Protein AF-A0A4Z2D1X0-F1 (afdb_monomer)

Secondary structure (DSSP, 8-state):
-HHHHHHHHHHHHHHHHHHHHHHHHHS----------SS-HHHHHHHHHHIIIIIHHHHHHHHHH-HHHHHHHHHHHHHHHHHHHHHHHHHHSBPPPHHHHHHHHHHHHHHHHHHHHHHHHTTTSTTHHHHHHHHHHGGGGGGGG--S-HHHHHHHHHHHHHHHHHHHHHHHTTT-THHHHHHHHHHHHHHHHHHHHHHH-TTS----TTSPBP-GGGGGG-------------PPPPPPPPPGGGSGGGSS------HHHHHHHHHTTGGGGGGGSPP--GGGSTTT-GGGS---------------------PPPP-PPP-EEEETTEEEE----SS-----

Sequence (344 aa):
MERLDSLLCRLEKATIILEAAAVNSMYRTSPIKTSSESGNPLSVKEFHDIITGPLSEYVLYSSKIGDVVKTHASVVERCFLMEEEILKLASECSKPSDSELTLIMTLLGKEIEEVVKLKDNNRSNRFFNHLSAVAESVAALGWLSVSPAPAPYIKTMKEAAEFFTNRVIKEYEEKDTVHLAWKKALMSVLTALELYVKKHHTTGLVWNARGKPATASKLSKSSPTREVNSNCSVALPPPPALTPAHLAAISLQGKNQSPQSALFSDINRGEAVTSNLRKVTDDMKTHKNPKLREGPIMHTSRHQVNSSLNNTIIRSPAEKKGCLELKGNKWVVVSYFLNFCVIL

Structure (mmCIF, N/CA/C/O backbone):
data_AF-A0A4Z2D1X0-F1
#
_entry.id   AF-A0A4Z2D1X0-F1
#
loop_
_atom_site.group_PDB
_atom_site.id
_atom_site.type_symbol
_atom_site.label_atom_id
_atom_site.label_alt_id
_atom_site.label_comp_id
_atom_site.label_asym_id
_atom_site.label_entity_id
_atom_site.label_seq_id
_atom_site.pdbx_PDB_ins_code
_atom_site.Cartn_x
_atom_site.Cartn_y
_atom_site.Cartn_z
_atom_site.occupancy
_atom_site.B_iso_or_equiv
_atom_site.auth_seq_id
_atom_site.auth_comp_id
_atom_site.auth_asym_id
_atom_site.auth_atom_id
_atom_site.pdbx_PDB_model_num
ATOM 1 N N . MET A 1 1 ? 24.146 -34.829 37.995 1.00 60.22 1 MET A N 1
ATOM 2 C CA . MET A 1 1 ? 23.402 -33.683 37.430 1.00 60.22 1 MET A CA 1
ATOM 3 C C . MET A 1 1 ? 24.213 -32.982 36.345 1.00 60.22 1 MET A C 1
ATOM 5 O O . MET A 1 1 ? 23.718 -32.906 35.236 1.00 60.22 1 MET A O 1
ATOM 9 N N . GLU A 1 2 ? 25.497 -32.685 36.570 1.00 66.38 2 GLU A N 1
ATOM 10 C CA . GLU A 1 2 ? 26.388 -31.997 35.604 1.00 66.38 2 GLU A CA 1
ATOM 11 C C . GLU A 1 2 ? 26.434 -32.576 34.172 1.00 66.38 2 GLU A C 1
ATOM 13 O O . GLU A 1 2 ? 26.539 -31.841 33.190 1.00 66.38 2 GLU A O 1
ATOM 18 N N . ARG A 1 3 ? 26.326 -33.903 34.016 1.00 71.06 3 ARG A N 1
ATOM 19 C CA . ARG A 1 3 ? 26.324 -34.550 32.692 1.00 71.06 3 ARG A CA 1
ATOM 20 C C . ARG A 1 3 ? 25.047 -34.268 31.890 1.00 71.06 3 ARG A C 1
ATOM 22 O O . ARG A 1 3 ? 25.105 -34.267 30.666 1.00 71.06 3 ARG A O 1
ATOM 29 N N . LEU A 1 4 ? 23.919 -34.037 32.564 1.00 76.19 4 LEU A N 1
ATOM 30 C CA . LEU A 1 4 ? 22.644 -33.714 31.921 1.00 76.19 4 LEU A CA 1
ATOM 31 C C . LEU A 1 4 ? 22.629 -32.247 31.472 1.00 76.19 4 LEU A C 1
ATOM 33 O O . LEU A 1 4 ? 22.267 -31.961 30.335 1.00 76.19 4 LEU A O 1
ATOM 37 N N . ASP A 1 5 ? 23.135 -31.348 32.319 1.00 81.50 5 ASP A N 1
ATOM 38 C CA . ASP A 1 5 ? 23.236 -29.913 32.025 1.00 81.50 5 ASP A CA 1
ATOM 39 C C . ASP A 1 5 ? 24.186 -29.642 30.848 1.00 81.50 5 ASP A C 1
ATOM 41 O O . ASP A 1 5 ? 23.903 -28.832 29.965 1.00 81.50 5 ASP A O 1
ATOM 45 N N . SER A 1 6 ? 25.283 -30.404 30.762 1.00 85.44 6 SER A N 1
ATOM 46 C CA . SER A 1 6 ? 26.200 -30.360 29.618 1.00 85.44 6 SER A CA 1
ATOM 47 C C . SER A 1 6 ? 25.532 -30.794 28.305 1.00 85.44 6 SER A C 1
ATOM 49 O O . SER A 1 6 ? 25.798 -30.215 27.249 1.00 85.44 6 SER A O 1
ATOM 51 N N . LEU A 1 7 ? 24.647 -31.797 28.350 1.00 83.38 7 LEU A N 1
ATOM 52 C CA . LEU A 1 7 ? 23.896 -32.241 27.173 1.00 83.38 7 LEU A CA 1
ATOM 53 C C . LEU A 1 7 ? 22.842 -31.213 26.755 1.00 83.38 7 LEU A C 1
ATOM 55 O O . LEU A 1 7 ? 22.694 -30.958 25.561 1.00 83.38 7 LEU A O 1
ATOM 59 N N . LEU A 1 8 ? 22.168 -30.590 27.720 1.00 85.56 8 LEU A N 1
ATOM 60 C CA . LEU A 1 8 ? 21.142 -29.580 27.475 1.00 85.56 8 LEU A CA 1
ATOM 61 C C . LEU A 1 8 ? 21.748 -28.317 26.843 1.00 85.56 8 LEU A C 1
ATOM 63 O O . LEU A 1 8 ? 21.290 -27.873 25.794 1.00 85.56 8 LEU A O 1
ATOM 67 N N . CYS A 1 9 ? 22.883 -27.845 27.364 1.00 81.69 9 CYS A N 1
ATOM 68 C CA . CYS A 1 9 ? 23.612 -26.711 26.793 1.00 81.69 9 CYS A CA 1
ATOM 69 C C . CYS A 1 9 ? 24.132 -26.997 25.367 1.00 81.69 9 CYS A C 1
ATOM 71 O O . CYS A 1 9 ? 24.135 -26.125 24.494 1.00 81.69 9 CYS A O 1
ATOM 73 N N . ARG A 1 10 ? 24.544 -28.241 25.080 1.00 88.62 10 ARG A N 1
ATOM 74 C CA . ARG A 1 10 ? 24.949 -28.650 23.722 1.00 88.62 10 ARG A CA 1
ATOM 75 C C . ARG A 1 10 ? 23.773 -28.709 22.750 1.00 88.62 10 ARG A C 1
ATOM 77 O O . ARG A 1 10 ? 23.962 -28.365 21.584 1.00 88.62 10 ARG A O 1
ATOM 84 N N . LEU A 1 11 ? 22.599 -29.133 23.212 1.00 87.81 11 LEU A N 1
ATOM 85 C CA . LEU A 1 11 ? 21.378 -29.162 22.407 1.00 87.81 11 LEU A CA 1
ATOM 86 C C . LEU A 1 11 ? 20.899 -27.751 22.077 1.00 87.81 11 LEU A C 1
ATOM 88 O O . LEU A 1 11 ? 20.681 -27.462 20.907 1.00 87.81 11 LEU A O 1
ATOM 92 N N . GLU A 1 12 ? 20.842 -26.848 23.05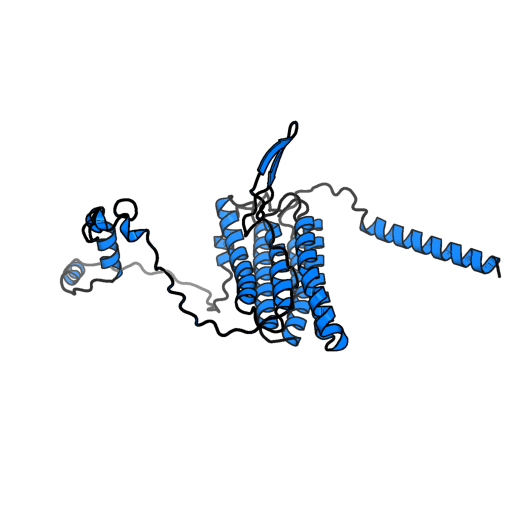6 1.00 88.31 12 GLU A N 1
ATOM 93 C CA . GLU A 1 12 ? 20.485 -25.442 22.819 1.00 88.31 12 GLU A CA 1
ATOM 94 C C . GLU A 1 12 ? 21.429 -24.781 21.810 1.00 88.31 12 GLU A C 1
ATOM 96 O O . GLU A 1 12 ? 20.992 -24.109 20.875 1.00 88.31 12 GLU A O 1
ATOM 101 N N . LYS A 1 13 ? 22.735 -25.047 21.927 1.00 82.44 13 LYS A N 1
ATOM 102 C CA . LYS A 1 13 ? 23.730 -24.531 20.983 1.00 82.44 13 LYS A CA 1
ATOM 103 C C . LYS A 1 13 ? 23.549 -25.103 19.574 1.00 82.44 13 LYS A C 1
ATOM 105 O O . LYS A 1 13 ? 23.731 -24.375 18.601 1.00 82.44 13 LYS A O 1
ATOM 110 N N . ALA A 1 14 ? 23.176 -26.377 19.451 1.00 81.44 14 ALA A N 1
ATOM 111 C CA . ALA A 1 14 ? 22.870 -26.991 18.162 1.00 81.44 14 ALA A CA 1
ATOM 112 C C . ALA A 1 14 ? 21.601 -26.393 17.533 1.00 81.44 14 ALA A C 1
ATOM 114 O O . ALA A 1 14 ? 21.611 -26.107 16.337 1.00 81.44 14 ALA A O 1
ATOM 115 N N . THR A 1 15 ? 20.558 -26.133 18.327 1.00 85.56 15 THR A N 1
ATOM 116 C CA . THR A 1 15 ? 19.317 -25.489 17.872 1.00 85.56 15 THR A CA 1
ATOM 117 C C . THR A 1 15 ? 19.578 -24.074 17.369 1.00 85.56 15 THR A C 1
ATOM 119 O O . THR A 1 15 ? 19.175 -23.751 16.258 1.00 85.56 15 THR A O 1
ATOM 122 N N . ILE A 1 16 ? 20.353 -23.267 18.101 1.00 80.81 16 ILE A N 1
ATOM 123 C CA . ILE A 1 16 ? 20.730 -21.910 17.671 1.00 80.81 16 ILE A CA 1
ATOM 124 C C . ILE A 1 16 ? 21.517 -21.944 16.352 1.00 80.81 16 ILE A C 1
ATOM 126 O O . ILE A 1 16 ? 21.296 -21.114 15.474 1.00 80.81 16 ILE A O 1
ATOM 130 N N . ILE A 1 17 ? 22.427 -22.910 16.179 1.00 79.44 17 ILE A N 1
ATOM 131 C CA . ILE A 1 17 ? 23.200 -23.060 14.936 1.00 79.44 17 ILE A CA 1
ATOM 132 C C . ILE A 1 17 ? 22.299 -23.496 13.773 1.00 79.44 17 ILE A C 1
ATOM 134 O O . ILE A 1 17 ? 22.482 -23.014 12.657 1.00 79.44 17 ILE A O 1
ATOM 138 N N . LEU A 1 18 ? 21.321 -24.371 14.016 1.00 74.19 18 LEU A N 1
ATOM 139 C CA . LEU A 1 18 ? 20.346 -24.811 13.015 1.00 74.19 18 LEU A CA 1
ATOM 140 C C . LEU A 1 18 ? 19.367 -23.702 12.630 1.00 74.19 18 LEU A C 1
ATOM 142 O O . LEU A 1 18 ? 19.102 -23.527 11.445 1.00 74.19 18 LEU A O 1
ATOM 146 N N . GLU A 1 19 ? 18.888 -22.913 13.588 1.00 75.19 19 GLU A N 1
ATOM 147 C CA . GLU A 1 19 ? 18.060 -21.734 13.329 1.00 75.19 19 GLU A CA 1
ATOM 148 C C . GLU A 1 19 ? 18.855 -20.671 12.568 1.00 75.19 19 GLU A C 1
ATOM 150 O O . GLU A 1 19 ? 18.390 -20.167 11.547 1.00 75.19 19 GLU A O 1
ATOM 155 N N . ALA A 1 20 ? 20.103 -20.403 12.966 1.00 67.69 20 ALA A N 1
ATOM 156 C CA . ALA A 1 20 ? 20.993 -19.514 12.228 1.00 67.69 20 ALA A CA 1
ATOM 157 C C . ALA A 1 20 ? 21.276 -20.037 10.810 1.00 67.69 20 ALA A C 1
ATOM 159 O O . ALA A 1 20 ? 21.303 -19.252 9.866 1.00 67.69 20 ALA A O 1
ATOM 160 N N . ALA A 1 21 ? 21.440 -21.350 10.624 1.00 68.62 21 ALA A N 1
ATOM 161 C CA . ALA A 1 21 ? 21.627 -21.964 9.312 1.00 68.62 21 ALA A CA 1
ATOM 162 C C . ALA A 1 21 ? 20.349 -21.937 8.458 1.00 68.62 21 ALA A C 1
ATOM 164 O O . ALA A 1 21 ? 20.449 -21.728 7.252 1.00 68.62 21 ALA A O 1
ATOM 165 N N . ALA A 1 22 ? 19.164 -22.083 9.054 1.00 68.25 22 ALA A N 1
ATOM 166 C CA . ALA A 1 22 ? 17.877 -21.962 8.370 1.00 68.25 22 ALA A CA 1
ATOM 167 C C . ALA A 1 22 ? 17.624 -20.516 7.919 1.00 68.25 22 ALA A C 1
ATOM 169 O O . ALA A 1 22 ? 17.280 -20.283 6.761 1.00 68.25 22 ALA A O 1
ATOM 170 N N . VAL A 1 23 ? 17.907 -19.539 8.785 1.00 63.81 23 VAL A N 1
ATOM 171 C CA . VAL A 1 23 ? 17.863 -18.109 8.449 1.00 63.81 23 VAL A CA 1
ATOM 172 C C . VAL A 1 23 ? 18.880 -17.795 7.348 1.00 63.81 23 VAL A C 1
ATOM 174 O O . VAL A 1 23 ? 18.546 -17.150 6.358 1.00 63.81 23 VAL A O 1
ATOM 177 N N . ASN A 1 24 ? 20.101 -18.323 7.440 1.00 53.41 24 ASN A N 1
ATOM 178 C CA . ASN A 1 24 ? 21.133 -18.111 6.424 1.00 53.41 24 ASN A CA 1
ATOM 179 C C . ASN A 1 24 ? 20.832 -18.856 5.106 1.00 53.41 24 ASN A C 1
ATOM 181 O O . ASN A 1 24 ? 21.215 -18.386 4.041 1.00 53.41 24 ASN A O 1
ATOM 185 N N . SER A 1 25 ? 20.101 -19.975 5.142 1.00 55.09 25 SER A N 1
ATOM 186 C CA . SER A 1 25 ? 19.577 -20.665 3.953 1.00 55.09 25 SER A CA 1
ATOM 187 C C . SER A 1 25 ? 18.436 -19.884 3.296 1.00 55.09 25 SER A C 1
ATOM 189 O O . SER A 1 25 ? 18.305 -19.924 2.077 1.00 55.09 25 SER A O 1
ATOM 191 N N . MET A 1 26 ? 17.651 -19.132 4.075 1.00 51.00 26 MET A N 1
ATOM 192 C CA . MET A 1 26 ? 16.617 -18.220 3.573 1.00 51.00 26 MET A CA 1
ATOM 193 C C . MET A 1 26 ? 17.220 -16.978 2.885 1.00 51.00 26 MET A C 1
ATOM 195 O O . MET A 1 26 ? 16.589 -16.394 2.007 1.00 51.00 26 MET A O 1
ATOM 199 N N . TYR A 1 27 ? 18.462 -16.609 3.233 1.00 41.72 27 TYR A N 1
ATOM 200 C CA . TYR A 1 27 ? 19.221 -15.503 2.627 1.00 41.72 27 TYR A CA 1
ATOM 201 C C . TYR A 1 27 ? 20.322 -15.935 1.650 1.00 41.72 27 TYR A C 1
ATOM 203 O O . TYR A 1 27 ? 20.970 -15.080 1.045 1.00 41.72 27 TYR A O 1
ATOM 211 N N . ARG A 1 28 ? 20.529 -17.240 1.434 1.00 36.75 28 ARG A N 1
ATOM 212 C CA . ARG A 1 28 ? 21.456 -17.744 0.415 1.00 36.75 28 ARG A CA 1
ATOM 213 C C . ARG A 1 28 ? 20.753 -17.776 -0.944 1.00 36.75 28 ARG A C 1
ATOM 215 O O . ARG A 1 28 ? 20.521 -18.834 -1.518 1.00 36.75 28 ARG A O 1
ATOM 222 N N . THR A 1 29 ? 20.441 -16.601 -1.484 1.00 43.94 29 THR A N 1
ATOM 223 C CA . THR A 1 29 ? 20.250 -16.462 -2.925 1.00 43.94 29 THR A CA 1
ATOM 224 C C . THR A 1 29 ? 21.614 -16.643 -3.581 1.00 43.94 29 THR A C 1
ATOM 226 O O . THR A 1 29 ? 22.520 -15.822 -3.443 1.00 43.94 29 THR A O 1
ATOM 229 N N . SER A 1 30 ? 21.791 -17.761 -4.286 1.00 41.78 30 SER A N 1
ATOM 230 C CA . SER A 1 30 ? 22.824 -17.869 -5.316 1.00 41.78 30 SER A CA 1
ATOM 231 C C . SER A 1 30 ? 22.760 -16.633 -6.227 1.00 41.78 30 SER A C 1
ATOM 233 O O . SER A 1 30 ? 21.669 -16.086 -6.408 1.00 41.78 30 SER A O 1
ATOM 235 N N . PRO A 1 31 ? 23.880 -16.182 -6.821 1.00 36.69 31 PRO A N 1
ATOM 236 C CA . PRO A 1 31 ? 23.844 -15.105 -7.798 1.00 36.69 31 PRO A CA 1
ATOM 237 C C . PRO A 1 31 ? 23.025 -15.584 -9.001 1.00 36.69 31 PRO A C 1
ATOM 239 O O . PRO A 1 31 ? 23.514 -16.306 -9.870 1.00 36.69 31 PRO A O 1
ATOM 242 N N . ILE A 1 32 ? 21.740 -15.232 -9.011 1.00 38.84 32 ILE A N 1
ATOM 243 C CA . ILE A 1 32 ? 20.864 -15.419 -10.155 1.00 38.84 32 ILE A CA 1
ATOM 244 C C . ILE A 1 32 ? 21.447 -14.532 -11.245 1.00 38.84 32 ILE A C 1
ATOM 246 O O . ILE A 1 32 ? 21.453 -13.305 -11.140 1.00 38.84 32 ILE A O 1
ATOM 250 N N . LYS A 1 33 ? 21.985 -15.180 -12.281 1.00 30.14 33 LYS A N 1
ATOM 251 C CA . LYS A 1 33 ? 22.222 -14.559 -13.579 1.00 30.14 33 LYS A CA 1
ATOM 252 C C . LYS A 1 33 ? 20.954 -13.798 -13.947 1.00 30.14 33 LYS A C 1
ATOM 254 O O . LYS A 1 33 ? 19.902 -14.413 -14.117 1.00 30.14 33 LYS A O 1
ATOM 259 N N . THR A 1 34 ? 21.083 -12.483 -14.065 1.00 38.66 34 THR A N 1
ATOM 260 C CA . THR A 1 34 ? 20.121 -11.575 -14.682 1.00 38.66 34 THR A CA 1
ATOM 261 C C . THR A 1 34 ? 19.855 -12.044 -16.108 1.00 38.66 34 THR A C 1
ATOM 263 O O . THR A 1 34 ? 20.487 -11.624 -17.072 1.00 38.66 34 THR A O 1
ATOM 266 N N . SER A 1 35 ? 18.929 -12.983 -16.232 1.00 34.00 35 SER A N 1
ATOM 267 C CA . SER A 1 35 ? 18.260 -13.301 -17.476 1.00 34.00 35 SER A CA 1
ATOM 268 C C . SER A 1 35 ? 17.132 -12.290 -17.583 1.00 34.00 35 SER A C 1
ATOM 270 O O . SER A 1 35 ? 16.197 -12.266 -16.789 1.00 34.00 35 SER A O 1
ATOM 272 N N . SER A 1 36 ? 17.278 -11.384 -18.540 1.00 41.59 36 SER A N 1
ATOM 273 C CA . SER A 1 36 ? 16.221 -10.522 -19.048 1.00 41.59 36 SER A CA 1
ATOM 274 C C . SER A 1 36 ? 15.151 -11.387 -19.727 1.00 41.59 36 SER A C 1
ATOM 276 O O . SER A 1 36 ? 15.022 -11.439 -20.955 1.00 41.59 36 SER A O 1
ATOM 278 N N . GLU A 1 37 ? 14.394 -12.122 -18.918 1.00 38.75 37 GLU A N 1
ATOM 279 C CA . GLU A 1 37 ? 13.289 -12.947 -19.378 1.00 38.75 37 GLU A CA 1
ATOM 280 C C . GLU A 1 37 ? 11.975 -12.165 -19.316 1.00 38.75 37 GLU A C 1
ATOM 282 O O . GLU A 1 37 ? 11.597 -11.554 -18.322 1.00 38.75 37 GLU A O 1
ATOM 287 N N . SER A 1 38 ? 11.346 -12.131 -20.485 1.00 41.94 38 SER A N 1
ATOM 288 C CA . SER A 1 38 ? 10.064 -11.541 -20.851 1.00 41.94 38 SER A CA 1
ATOM 289 C C . SER A 1 38 ? 8.993 -11.666 -19.787 1.00 41.94 38 SER A C 1
ATOM 291 O O . SER A 1 38 ? 8.805 -12.755 -19.255 1.00 41.94 38 SER A O 1
ATOM 293 N N . GLY A 1 39 ? 8.234 -10.576 -19.634 1.00 56.34 39 GLY A N 1
ATOM 294 C CA . GLY A 1 39 ? 6.897 -10.517 -19.045 1.00 56.34 39 GLY A CA 1
ATOM 295 C C . GLY A 1 39 ? 6.632 -11.573 -18.001 1.00 56.34 39 GLY A C 1
ATOM 296 O O . GLY A 1 39 ? 5.926 -12.526 -18.289 1.00 56.34 39 GLY A O 1
ATOM 297 N N . ASN A 1 40 ? 7.267 -11.416 -16.841 1.00 67.12 40 ASN A N 1
ATOM 298 C CA . ASN A 1 40 ? 7.375 -12.442 -15.819 1.00 67.12 40 ASN A CA 1
ATOM 299 C C . ASN A 1 40 ? 5.984 -12.709 -15.207 1.00 67.12 40 ASN A C 1
ATOM 301 O O . ASN A 1 40 ? 5.568 -11.978 -14.301 1.00 67.12 40 ASN A O 1
ATOM 305 N N . PRO A 1 41 ? 5.236 -13.728 -15.678 1.00 79.62 41 PRO A N 1
ATOM 306 C CA . PRO A 1 41 ? 3.845 -13.924 -15.264 1.00 79.62 41 PRO A CA 1
ATOM 307 C C . PRO A 1 41 ? 3.771 -14.326 -13.786 1.00 79.62 41 PRO A C 1
ATOM 309 O O . PRO A 1 41 ? 2.765 -14.108 -13.116 1.00 79.62 41 PRO A O 1
ATOM 312 N N . LEU A 1 42 ? 4.880 -14.858 -13.260 1.00 89.75 42 LEU A N 1
ATOM 313 C CA . LEU A 1 42 ? 5.077 -15.155 -11.852 1.00 89.75 42 LEU A CA 1
ATOM 314 C C . LEU A 1 42 ? 5.028 -13.896 -10.977 1.00 89.75 42 LEU A C 1
ATOM 316 O O . LEU A 1 42 ? 4.443 -13.948 -9.904 1.00 89.75 42 LEU A O 1
ATOM 320 N N . SER A 1 43 ? 5.596 -12.773 -11.432 1.00 92.38 43 SER A N 1
ATOM 321 C CA . SER A 1 43 ? 5.578 -11.512 -10.678 1.00 92.38 43 SER A CA 1
ATOM 322 C C . SER A 1 43 ? 4.141 -11.022 -10.499 1.00 92.38 43 SER A C 1
ATOM 324 O O . SER A 1 43 ? 3.699 -10.766 -9.386 1.00 92.38 43 SER A O 1
ATOM 326 N N . VAL A 1 44 ? 3.372 -10.979 -11.590 1.00 93.75 44 VAL A N 1
ATOM 327 C CA . VAL A 1 44 ? 1.960 -10.568 -11.549 1.00 93.75 44 VAL A CA 1
ATOM 328 C C . VAL A 1 44 ? 1.140 -11.506 -10.661 1.00 93.75 44 VAL A C 1
ATOM 330 O O . VAL A 1 44 ? 0.339 -11.039 -9.858 1.00 93.75 44 VAL A O 1
ATOM 333 N N . LYS A 1 45 ? 1.364 -12.822 -10.763 1.00 94.94 45 LYS A N 1
ATOM 334 C CA . LYS A 1 45 ? 0.675 -13.809 -9.925 1.00 94.94 45 LYS A CA 1
ATOM 335 C C . LYS A 1 45 ? 0.991 -13.628 -8.438 1.00 94.94 45 LYS A C 1
ATOM 337 O O . LYS A 1 45 ? 0.074 -13.603 -7.632 1.00 94.94 45 LYS A O 1
ATOM 342 N N . GLU A 1 46 ? 2.262 -13.473 -8.074 1.00 95.56 46 GLU A N 1
ATOM 343 C CA . GLU A 1 46 ? 2.648 -13.285 -6.671 1.00 95.56 46 GLU A CA 1
ATOM 344 C C . GLU A 1 46 ? 2.111 -11.968 -6.097 1.00 95.56 46 GLU A C 1
ATOM 346 O O . GLU A 1 46 ? 1.785 -11.914 -4.915 1.00 95.56 46 GLU A O 1
ATOM 351 N N . PHE A 1 47 ? 1.961 -10.920 -6.914 1.00 97.25 47 PHE A N 1
ATOM 352 C CA . PHE A 1 47 ? 1.266 -9.705 -6.487 1.00 97.25 47 PHE A CA 1
ATOM 353 C C . PHE A 1 47 ? -0.240 -9.937 -6.301 1.00 97.25 47 PHE A C 1
ATOM 355 O O . PHE A 1 47 ? -0.817 -9.485 -5.315 1.00 97.25 47 PHE A O 1
ATOM 362 N N . HIS A 1 48 ? -0.877 -10.690 -7.200 1.00 96.75 48 HIS A N 1
ATOM 363 C CA . HIS A 1 48 ? -2.277 -11.087 -7.045 1.00 96.75 48 HIS A CA 1
ATOM 364 C C . HIS A 1 48 ? -2.508 -11.879 -5.746 1.00 96.75 48 HIS A C 1
ATOM 366 O O . HIS A 1 48 ? -3.486 -11.631 -5.044 1.00 96.75 48 HIS A O 1
ATOM 372 N N . ASP A 1 49 ? -1.566 -12.746 -5.360 1.00 97.12 49 ASP A N 1
ATOM 373 C CA . ASP A 1 49 ? -1.622 -13.481 -4.091 1.00 97.12 49 ASP A CA 1
ATOM 374 C C . ASP A 1 49 ? -1.614 -12.532 -2.868 1.00 97.12 49 ASP A C 1
ATOM 376 O O . ASP A 1 49 ? -2.240 -12.834 -1.848 1.00 97.12 49 ASP A O 1
ATOM 380 N N . ILE A 1 50 ? -0.978 -11.351 -2.961 1.00 97.88 50 ILE A N 1
ATOM 381 C CA . ILE A 1 50 ? -1.043 -10.298 -1.924 1.00 97.88 50 ILE A CA 1
ATOM 382 C C . ILE A 1 50 ? -2.462 -9.721 -1.828 1.00 97.88 50 ILE A C 1
ATOM 384 O O . ILE A 1 50 ? -2.973 -9.513 -0.724 1.00 97.88 50 ILE A O 1
ATOM 388 N N . ILE A 1 51 ? -3.112 -9.490 -2.972 1.00 97.44 51 ILE A N 1
ATOM 389 C CA . ILE A 1 51 ? -4.481 -8.960 -3.047 1.00 97.44 51 ILE A CA 1
ATOM 390 C C . ILE A 1 51 ? -5.473 -9.962 -2.446 1.00 97.44 51 ILE A C 1
ATOM 392 O O . ILE A 1 51 ? -6.262 -9.615 -1.567 1.00 97.44 51 ILE A O 1
ATOM 396 N N . THR A 1 52 ? -5.407 -11.227 -2.865 1.00 96.75 52 THR A N 1
ATOM 397 C CA . THR A 1 52 ? -6.334 -12.268 -2.396 1.00 96.75 52 THR A CA 1
ATOM 398 C C . THR A 1 52 ? -6.014 -12.794 -1.000 1.00 96.75 52 THR A C 1
ATOM 400 O O . THR A 1 52 ? -6.868 -13.414 -0.377 1.00 96.75 52 THR A O 1
ATOM 403 N N . GLY A 1 53 ? -4.792 -12.585 -0.508 1.00 96.88 53 GLY A N 1
ATOM 404 C CA . GLY A 1 53 ? -4.350 -13.010 0.818 1.00 96.88 53 GLY A CA 1
ATOM 405 C C . GLY A 1 53 ? -4.405 -11.860 1.828 1.00 96.88 53 GLY A C 1
ATOM 406 O O . GLY A 1 53 ? -5.494 -11.509 2.288 1.00 96.88 53 GLY A O 1
ATOM 407 N N . PRO A 1 54 ? -3.257 -11.258 2.191 1.00 97.19 54 PRO A N 1
ATOM 408 C CA . PRO A 1 54 ? -3.157 -10.288 3.281 1.00 97.19 54 PRO A CA 1
ATOM 409 C C . PRO A 1 54 ? -4.034 -9.042 3.096 1.00 97.19 54 PRO A C 1
ATOM 411 O O . PRO A 1 54 ? -4.553 -8.517 4.085 1.00 97.19 54 PRO A O 1
ATOM 414 N N . LEU A 1 55 ? -4.238 -8.562 1.862 1.00 97.81 55 LEU A N 1
ATOM 415 C CA . LEU A 1 55 ? -5.101 -7.401 1.625 1.00 97.81 55 LEU A CA 1
ATOM 416 C C . LEU A 1 55 ? -6.569 -7.738 1.902 1.00 97.81 55 LEU A C 1
ATOM 418 O O . LEU A 1 55 ? -7.250 -6.967 2.579 1.00 97.81 55 LEU A O 1
ATOM 422 N N . SER A 1 56 ? -7.038 -8.906 1.457 1.00 97.75 56 SER A N 1
ATOM 423 C CA . SER A 1 56 ? -8.399 -9.371 1.743 1.00 97.75 56 SER A CA 1
ATOM 424 C C . SER A 1 56 ? -8.658 -9.505 3.250 1.00 97.75 56 SER A C 1
ATOM 426 O O . SER A 1 56 ? -9.711 -9.091 3.741 1.00 97.75 56 SER A O 1
ATOM 428 N N . GLU A 1 57 ? -7.673 -9.988 4.019 1.00 97.88 57 GLU A N 1
ATOM 429 C CA . GLU A 1 57 ? -7.764 -10.053 5.480 1.00 97.88 57 GLU A CA 1
ATOM 430 C C . GLU A 1 57 ? -7.852 -8.654 6.101 1.00 97.88 57 GLU A C 1
ATOM 432 O O . GLU A 1 57 ? -8.671 -8.410 6.991 1.00 97.88 57 GLU A O 1
ATOM 437 N N . TYR A 1 58 ? -7.050 -7.703 5.616 1.00 98.31 58 TYR A N 1
ATOM 438 C CA . TYR A 1 58 ? -7.113 -6.312 6.060 1.00 98.31 58 TYR A CA 1
ATOM 439 C C . TYR A 1 58 ? -8.488 -5.683 5.782 1.00 98.31 58 TYR A C 1
ATOM 441 O O . TYR A 1 58 ? -9.062 -5.042 6.673 1.00 98.31 58 TYR A O 1
ATOM 449 N N . VAL A 1 59 ? -9.055 -5.896 4.592 1.00 98.06 59 VAL A N 1
ATOM 450 C CA . VAL A 1 59 ? -10.397 -5.411 4.222 1.00 98.06 59 VAL A CA 1
ATOM 451 C C . VAL A 1 59 ? -11.475 -6.068 5.090 1.00 98.06 59 VAL A C 1
ATOM 453 O O . VAL A 1 59 ? -12.397 -5.387 5.557 1.00 98.06 59 VAL A O 1
ATOM 456 N N . LEU A 1 60 ? -11.336 -7.362 5.393 1.00 98.06 60 LEU A N 1
ATOM 457 C CA . LEU A 1 60 ? -12.230 -8.092 6.291 1.00 98.06 60 LEU A CA 1
ATOM 458 C C . LEU A 1 60 ? -12.241 -7.478 7.697 1.00 98.06 60 LEU A C 1
ATOM 460 O O . LEU A 1 60 ? -13.312 -7.173 8.227 1.00 98.06 60 LEU A O 1
ATOM 464 N N . TYR A 1 61 ? -11.075 -7.267 8.316 1.00 98.12 61 TYR A N 1
ATOM 465 C CA . TYR A 1 61 ? -11.009 -6.673 9.657 1.00 98.12 61 TYR A CA 1
ATOM 466 C C . TYR A 1 61 ? -11.432 -5.202 9.667 1.00 98.12 61 TYR A C 1
ATOM 468 O O . TYR A 1 61 ? -12.094 -4.767 10.606 1.00 98.12 61 TYR A O 1
ATOM 476 N N . SER A 1 62 ? -11.141 -4.452 8.603 1.00 97.94 62 SER A N 1
ATOM 477 C CA . SER A 1 62 ? -11.635 -3.078 8.441 1.00 97.94 62 SER A CA 1
ATOM 478 C C . SER A 1 62 ? -13.162 -3.035 8.351 1.00 97.94 62 SER A C 1
ATOM 480 O O . SER A 1 62 ? -13.798 -2.158 8.932 1.00 97.94 62 SER A O 1
ATOM 482 N N . SER A 1 63 ? -13.768 -4.030 7.699 1.00 97.69 63 SER A N 1
ATOM 483 C CA . SER A 1 63 ? -15.223 -4.192 7.644 1.00 97.69 63 SER A CA 1
ATOM 484 C C . SER A 1 63 ? -15.832 -4.578 8.991 1.00 97.69 63 SER A C 1
ATOM 486 O O . SER A 1 63 ? -16.929 -4.118 9.296 1.00 97.69 63 SER A O 1
ATOM 488 N N . LYS A 1 64 ? -15.130 -5.383 9.804 1.00 97.44 64 LYS A N 1
ATOM 489 C CA . LYS A 1 64 ? -15.552 -5.717 11.176 1.00 97.44 64 LYS A CA 1
ATOM 490 C C . LYS A 1 64 ? -15.526 -4.502 12.105 1.00 97.44 64 LYS A C 1
ATOM 492 O O . LYS A 1 64 ? -16.423 -4.371 12.927 1.00 97.44 64 LYS A O 1
ATOM 497 N N . ILE A 1 65 ? -14.536 -3.616 11.957 1.00 96.81 65 ILE A N 1
ATOM 498 C CA . ILE A 1 65 ? -14.492 -2.333 12.683 1.00 96.81 65 ILE A CA 1
ATOM 499 C C . ILE A 1 65 ? -15.633 -1.416 12.215 1.00 96.81 65 ILE A C 1
ATOM 501 O O . ILE A 1 65 ? -16.315 -0.801 13.035 1.00 96.81 65 ILE A O 1
ATOM 505 N N . GLY A 1 66 ? -15.858 -1.348 10.900 1.00 95.06 66 GLY A N 1
ATOM 506 C CA . GLY A 1 66 ? -16.932 -0.563 10.298 1.00 95.06 66 GLY A CA 1
ATOM 507 C C . GLY A 1 66 ? -16.613 0.931 10.179 1.00 95.06 66 GLY A C 1
ATOM 508 O O . GLY A 1 66 ? -15.449 1.333 10.131 1.00 95.06 66 GLY A O 1
ATOM 509 N N . ASP A 1 67 ? -17.668 1.750 10.099 1.00 94.69 67 ASP A N 1
ATOM 510 C CA . ASP A 1 67 ? -17.586 3.213 9.954 1.00 94.69 67 ASP A CA 1
ATOM 511 C C . ASP A 1 67 ? -16.668 3.628 8.777 1.00 94.69 67 ASP A C 1
ATOM 513 O O . ASP A 1 67 ? -16.546 2.922 7.770 1.00 94.69 67 ASP A O 1
ATOM 517 N N . VAL A 1 68 ? -16.004 4.774 8.896 1.00 95.69 68 VAL A N 1
ATOM 518 C CA . VAL A 1 68 ? -15.092 5.316 7.896 1.00 95.69 68 VAL A CA 1
ATOM 519 C C . VAL A 1 68 ? -13.860 4.431 7.671 1.00 95.69 68 VAL A C 1
ATOM 521 O O . VAL A 1 68 ? -13.268 4.503 6.600 1.00 95.69 68 VAL A O 1
ATOM 524 N N . VAL A 1 69 ? -13.507 3.538 8.610 1.00 97.38 69 VAL A N 1
ATOM 525 C CA . VAL A 1 69 ? -12.396 2.576 8.447 1.00 97.38 69 VAL A CA 1
ATOM 526 C C . VAL A 1 69 ? -12.703 1.574 7.333 1.00 97.38 69 VAL A C 1
ATOM 528 O O . VAL A 1 69 ? -11.831 1.281 6.515 1.00 97.38 69 VAL A O 1
ATOM 531 N N . LYS A 1 70 ? -13.951 1.100 7.237 1.00 97.50 70 LYS A N 1
ATOM 532 C CA . LYS A 1 70 ? -14.392 0.222 6.142 1.00 97.50 70 LYS A CA 1
ATOM 533 C C . LYS A 1 70 ? -14.295 0.920 4.783 1.00 97.50 70 LYS A C 1
ATOM 535 O O . LYS A 1 70 ? -13.766 0.348 3.830 1.00 97.50 70 LYS A O 1
ATOM 540 N N . THR A 1 71 ? -14.791 2.155 4.697 1.00 96.44 71 THR A N 1
ATOM 541 C CA . THR A 1 71 ? -14.725 2.956 3.464 1.00 96.44 71 THR A CA 1
ATOM 542 C C . THR A 1 71 ? -13.275 3.200 3.060 1.00 96.44 71 THR A C 1
ATOM 544 O O . THR A 1 71 ? -12.915 2.997 1.906 1.00 96.44 71 THR A O 1
ATOM 547 N N . HIS A 1 72 ? -12.423 3.548 4.024 1.00 96.56 72 HIS A N 1
ATOM 548 C CA . HIS A 1 72 ? -11.003 3.787 3.798 1.00 96.56 72 HIS A CA 1
ATOM 549 C C . HIS A 1 72 ? -10.286 2.546 3.251 1.00 96.56 72 HIS A C 1
ATOM 551 O O . HIS A 1 72 ? -9.534 2.643 2.286 1.00 96.56 72 HIS A O 1
ATOM 557 N N . ALA A 1 73 ? -10.577 1.362 3.799 1.00 97.56 73 ALA A N 1
ATOM 558 C CA . ALA A 1 73 ? -10.025 0.106 3.299 1.00 97.56 73 ALA A CA 1
ATOM 559 C C . ALA A 1 73 ? -10.485 -0.237 1.874 1.00 97.56 73 ALA A C 1
ATOM 561 O O . ALA A 1 73 ? -9.695 -0.772 1.105 1.00 97.56 73 ALA A O 1
ATOM 562 N N . SER A 1 74 ? -11.719 0.124 1.508 1.00 96.88 74 SER A N 1
ATOM 563 C CA . SER A 1 74 ? -12.236 -0.089 0.147 1.00 96.88 74 SER A CA 1
ATOM 564 C C . SER A 1 74 ? -11.485 0.765 -0.882 1.00 96.88 74 SER A C 1
ATOM 566 O O . SER A 1 74 ? -11.220 0.306 -1.986 1.00 96.88 74 SER A O 1
ATOM 568 N N . VAL A 1 75 ? -11.095 1.997 -0.528 1.00 96.69 75 VAL A N 1
ATOM 569 C CA . VAL A 1 75 ? -10.260 2.840 -1.406 1.00 96.69 75 VAL A CA 1
ATOM 570 C C . VAL A 1 75 ? -8.849 2.261 -1.535 1.00 96.69 75 VAL A C 1
ATOM 572 O O . VAL A 1 75 ? -8.328 2.174 -2.641 1.00 96.69 75 VAL A O 1
ATOM 575 N N . VAL A 1 76 ? -8.252 1.785 -0.437 1.00 97.62 76 VAL A N 1
ATOM 576 C CA . VAL A 1 76 ? -6.941 1.109 -0.483 1.00 97.62 76 VAL A CA 1
ATOM 577 C C . VAL A 1 76 ? -6.978 -0.118 -1.395 1.00 97.62 76 VAL A C 1
ATOM 579 O O . VAL A 1 76 ? -6.057 -0.311 -2.182 1.00 97.62 76 VAL A O 1
ATOM 582 N N . GLU A 1 77 ? -8.041 -0.922 -1.338 1.00 96.81 77 GLU A N 1
ATOM 583 C CA . GLU A 1 77 ? -8.225 -2.064 -2.239 1.00 96.81 77 GLU A CA 1
ATOM 584 C C . GLU A 1 77 ? -8.198 -1.636 -3.715 1.00 96.81 77 GLU A C 1
ATOM 586 O O . GLU A 1 77 ? -7.493 -2.253 -4.515 1.00 96.81 77 GLU A O 1
ATOM 591 N N . ARG A 1 78 ? -8.859 -0.524 -4.073 1.00 96.12 78 ARG A N 1
ATOM 592 C CA . ARG A 1 78 ? -8.779 0.036 -5.435 1.00 96.12 78 ARG A CA 1
ATOM 593 C C . ARG A 1 78 ? -7.360 0.452 -5.819 1.00 96.12 78 ARG A C 1
ATOM 595 O O . ARG A 1 78 ? -6.966 0.209 -6.957 1.00 96.12 78 ARG A O 1
ATOM 602 N N . CYS A 1 79 ? -6.579 1.022 -4.896 1.00 96.25 79 CYS A N 1
ATOM 603 C CA . CYS A 1 79 ? -5.179 1.361 -5.166 1.00 96.25 79 CYS A CA 1
ATOM 604 C C . CYS A 1 79 ? -4.355 0.118 -5.537 1.00 96.25 79 CYS A C 1
ATOM 606 O O . CYS A 1 79 ? -3.603 0.153 -6.507 1.00 96.25 79 CYS A O 1
ATOM 608 N N . PHE A 1 80 ? -4.519 -0.987 -4.801 1.00 97.31 80 PHE A N 1
ATOM 609 C CA . PHE A 1 80 ? -3.816 -2.243 -5.090 1.00 97.31 80 PHE A CA 1
ATOM 610 C C . PHE A 1 80 ? -4.263 -2.872 -6.413 1.00 97.31 80 PHE A C 1
ATOM 612 O O . PHE A 1 80 ? -3.429 -3.383 -7.155 1.00 97.31 80 PHE A O 1
ATOM 619 N N . LEU A 1 81 ? -5.555 -2.808 -6.745 1.00 95.56 81 LEU A N 1
ATOM 620 C CA . LEU A 1 81 ? -6.055 -3.278 -8.041 1.00 95.56 81 LEU A CA 1
ATOM 621 C C . LEU A 1 81 ? -5.471 -2.455 -9.200 1.00 95.56 81 LEU A C 1
ATOM 623 O O . LEU A 1 81 ? -5.003 -3.025 -10.182 1.00 95.56 81 LEU A O 1
ATOM 627 N N . MET A 1 82 ? -5.419 -1.127 -9.064 1.00 94.69 82 MET A N 1
ATOM 628 C CA . MET A 1 82 ? -4.774 -0.245 -10.045 1.00 94.69 82 MET A CA 1
ATOM 629 C C . MET A 1 82 ? -3.276 -0.557 -10.187 1.00 94.69 82 MET A C 1
ATOM 631 O O . MET A 1 82 ? -2.732 -0.587 -11.290 1.00 94.69 82 MET A O 1
ATOM 635 N N . GLU A 1 83 ? -2.590 -0.825 -9.077 1.00 94.94 83 GLU A N 1
ATOM 636 C CA . GLU A 1 83 ? -1.187 -1.234 -9.097 1.00 94.94 83 GLU A CA 1
ATOM 637 C C . GLU A 1 83 ? -0.982 -2.587 -9.803 1.00 94.94 83 GLU A C 1
ATOM 639 O O . GLU A 1 83 ? -0.050 -2.722 -10.599 1.00 94.94 83 GLU A O 1
ATOM 644 N N . GLU A 1 84 ? -1.880 -3.559 -9.611 1.00 95.06 84 GLU A N 1
ATOM 645 C CA . GLU A 1 84 ? -1.865 -4.832 -10.344 1.00 95.06 84 GLU A CA 1
ATOM 646 C C . GLU A 1 84 ? -1.992 -4.612 -11.860 1.00 95.06 84 GLU A C 1
ATOM 648 O O . GLU A 1 84 ? -1.288 -5.250 -12.647 1.00 95.06 84 GLU A O 1
ATOM 653 N N . GLU A 1 85 ? -2.860 -3.694 -12.291 1.00 93.75 85 GLU A N 1
ATOM 654 C CA . GLU A 1 85 ? -3.013 -3.334 -13.704 1.00 93.75 85 GLU A CA 1
ATOM 655 C C . GLU A 1 85 ? -1.741 -2.692 -14.275 1.00 93.75 85 GLU A C 1
ATOM 657 O O . GLU A 1 85 ? -1.330 -3.014 -15.395 1.00 93.75 85 GLU A O 1
ATOM 662 N N . ILE A 1 86 ? -1.066 -1.836 -13.501 1.00 93.25 86 ILE A N 1
ATOM 663 C CA . ILE A 1 86 ? 0.224 -1.249 -13.887 1.00 93.25 86 ILE A CA 1
ATOM 664 C C . ILE A 1 86 ? 1.303 -2.333 -13.994 1.00 93.25 86 ILE A C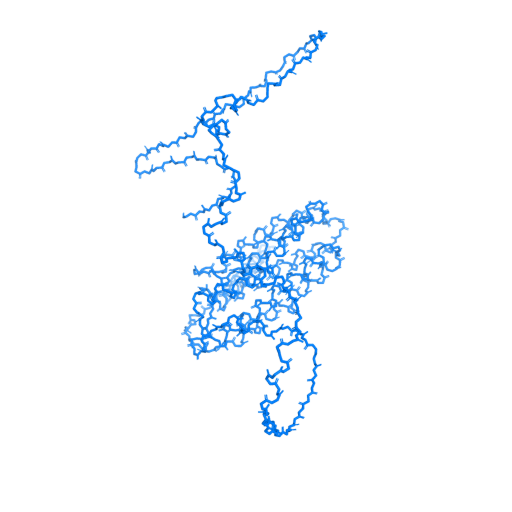 1
ATOM 666 O O . ILE A 1 86 ? 2.081 -2.327 -14.950 1.00 93.25 86 ILE A O 1
ATOM 670 N N . LEU A 1 87 ? 1.342 -3.289 -13.065 1.00 94.12 87 LEU A N 1
ATOM 671 C CA . LEU A 1 87 ? 2.287 -4.408 -13.099 1.00 94.12 87 LEU A CA 1
ATOM 672 C C . LEU A 1 87 ? 2.037 -5.333 -14.299 1.00 94.12 87 LEU A C 1
ATOM 674 O O . LEU A 1 87 ? 2.988 -5.723 -14.981 1.00 94.12 87 LEU A O 1
ATOM 678 N N . LYS A 1 88 ? 0.770 -5.624 -14.621 1.00 92.44 88 LYS A N 1
ATOM 679 C CA . LYS A 1 88 ? 0.381 -6.346 -15.847 1.00 92.44 88 LYS A CA 1
ATOM 680 C C . LYS A 1 88 ? 0.873 -5.604 -17.083 1.00 92.44 88 LYS A C 1
ATOM 682 O O . LYS A 1 88 ? 1.571 -6.187 -17.913 1.00 92.44 88 LYS A O 1
ATOM 687 N N . LEU A 1 89 ? 0.617 -4.298 -17.154 1.00 91.56 89 LEU A N 1
ATOM 688 C CA . LEU A 1 89 ? 1.087 -3.453 -18.245 1.00 91.56 89 LEU A CA 1
ATOM 689 C C . LEU A 1 89 ? 2.617 -3.478 -18.371 1.00 91.56 89 LEU A C 1
ATOM 691 O O . LEU A 1 89 ? 3.128 -3.624 -19.480 1.00 91.56 89 LEU A O 1
ATOM 695 N N . ALA A 1 90 ? 3.350 -3.384 -17.260 1.00 91.62 90 ALA A N 1
ATOM 696 C CA . ALA A 1 90 ? 4.810 -3.443 -17.245 1.00 91.62 90 ALA A CA 1
ATOM 697 C C . ALA A 1 90 ? 5.355 -4.814 -17.680 1.00 91.62 90 ALA A C 1
ATOM 699 O O . ALA A 1 90 ? 6.407 -4.889 -18.319 1.00 91.62 90 ALA A O 1
ATOM 700 N N . SER A 1 91 ? 4.623 -5.895 -17.401 1.00 91.25 91 SER A N 1
ATOM 701 C CA . SER A 1 91 ? 4.970 -7.246 -17.855 1.00 91.25 91 SER A CA 1
ATOM 702 C C . SER A 1 91 ? 4.764 -7.437 -19.368 1.00 91.25 91 SER A C 1
ATOM 704 O O . SER A 1 91 ? 5.495 -8.181 -20.021 1.00 91.25 91 SER A O 1
ATOM 706 N N . GLU A 1 92 ? 3.821 -6.726 -19.978 1.00 88.75 92 GLU A N 1
ATOM 707 C CA . GLU A 1 92 ? 3.509 -6.869 -21.405 1.00 88.75 92 GLU A CA 1
ATOM 708 C C . GLU A 1 92 ? 4.241 -5.849 -22.287 1.00 88.75 92 GLU A C 1
ATOM 710 O O . GLU A 1 92 ? 4.523 -6.109 -23.460 1.00 88.75 92 GLU A O 1
ATOM 715 N N . CYS A 1 93 ? 4.541 -4.674 -21.736 1.00 89.00 93 CYS A N 1
ATOM 716 C CA . CYS A 1 93 ? 5.017 -3.514 -22.478 1.00 89.00 93 CYS A CA 1
ATOM 717 C C . CYS A 1 93 ? 6.442 -3.114 -22.088 1.00 89.00 93 CYS A C 1
ATOM 719 O O . CYS A 1 93 ? 6.897 -3.330 -20.965 1.00 89.00 93 CYS A O 1
ATOM 721 N N . SER A 1 94 ? 7.136 -2.466 -23.022 1.00 90.31 94 SER A N 1
ATOM 722 C CA . SER A 1 94 ? 8.397 -1.795 -22.723 1.00 90.31 94 SER A CA 1
ATOM 723 C C . SER A 1 94 ? 8.143 -0.506 -21.951 1.00 90.31 94 SER A C 1
ATOM 725 O O . SER A 1 94 ? 7.035 0.045 -21.977 1.00 90.31 94 SER A O 1
ATOM 727 N N . LYS A 1 95 ? 9.197 -0.005 -21.294 1.00 89.75 95 LYS A N 1
ATOM 728 C CA . LYS A 1 95 ? 9.139 1.245 -20.536 1.00 89.75 95 LYS A CA 1
ATOM 729 C C . LYS A 1 95 ? 8.538 2.364 -21.413 1.00 89.75 95 LYS A C 1
ATOM 731 O O . LYS A 1 95 ? 9.005 2.543 -22.542 1.00 89.75 95 LYS A O 1
ATOM 736 N N . PRO A 1 96 ? 7.495 3.067 -20.937 1.00 89.56 96 PRO A N 1
ATOM 737 C CA . PRO A 1 96 ? 6.885 4.186 -21.647 1.00 89.56 96 PRO A CA 1
ATOM 738 C C . PRO A 1 96 ? 7.841 5.384 -21.730 1.00 89.56 96 PRO A C 1
ATOM 740 O O . PRO A 1 96 ? 8.877 5.411 -21.062 1.00 89.56 96 PRO A O 1
ATOM 743 N N . SER A 1 97 ? 7.478 6.397 -22.523 1.00 91.69 97 SER A N 1
ATOM 744 C CA . SER A 1 97 ? 8.121 7.712 -22.416 1.00 91.69 97 SER A CA 1
ATOM 745 C C . SER A 1 97 ? 7.882 8.307 -21.027 1.00 91.69 97 SER A C 1
ATOM 747 O O . SER A 1 97 ? 6.902 7.967 -20.363 1.00 91.69 97 SER A O 1
ATOM 749 N N . ASP A 1 98 ? 8.735 9.237 -20.597 1.00 88.88 98 ASP A N 1
ATOM 750 C CA . ASP A 1 98 ? 8.596 9.859 -19.274 1.00 88.88 98 ASP A CA 1
ATOM 751 C C . ASP A 1 98 ? 7.234 10.558 -19.104 1.00 88.88 98 ASP A C 1
ATOM 753 O O . ASP A 1 98 ? 6.616 10.450 -18.050 1.00 88.88 98 ASP A O 1
ATOM 757 N N . SER A 1 99 ? 6.703 11.176 -20.166 1.00 91.06 99 SER A N 1
ATOM 758 C CA . SER A 1 99 ? 5.368 11.793 -20.171 1.00 91.06 99 SER A CA 1
ATOM 759 C C . SER A 1 99 ? 4.238 10.787 -19.920 1.00 91.06 99 SER A C 1
ATOM 761 O O . SER A 1 99 ? 3.336 11.042 -19.122 1.00 91.06 99 SER A O 1
ATOM 763 N N . GLU A 1 100 ? 4.289 9.631 -20.584 1.00 91.56 100 GLU A N 1
ATOM 764 C CA . GLU A 1 100 ? 3.310 8.555 -20.417 1.00 91.56 100 GLU A CA 1
ATOM 765 C C . GLU A 1 100 ? 3.464 7.885 -19.049 1.00 91.56 100 GLU A C 1
ATOM 767 O O . GLU A 1 100 ? 2.466 7.567 -18.405 1.00 91.56 100 GLU A O 1
ATOM 772 N N . LEU A 1 101 ? 4.700 7.733 -18.559 1.00 89.00 101 LEU A N 1
ATOM 773 C CA . LEU A 1 101 ? 4.963 7.228 -17.216 1.00 89.00 101 LEU A CA 1
ATOM 774 C C . LEU A 1 101 ? 4.346 8.143 -16.156 1.00 89.00 101 LEU A C 1
ATOM 776 O O . LEU A 1 101 ? 3.642 7.657 -15.276 1.00 89.00 101 LEU A O 1
ATOM 780 N N . THR A 1 102 ? 4.547 9.460 -16.260 1.00 91.12 102 THR A N 1
ATOM 781 C CA . THR A 1 102 ? 3.923 10.436 -15.356 1.00 91.12 102 THR A CA 1
ATOM 782 C C . THR A 1 102 ? 2.402 10.337 -15.394 1.00 91.12 102 THR A C 1
ATOM 784 O O . THR A 1 102 ? 1.766 10.383 -14.341 1.00 91.12 102 THR A O 1
ATOM 787 N N . LEU A 1 103 ? 1.802 10.156 -16.572 1.00 91.75 103 LEU A N 1
ATOM 788 C CA . LEU A 1 103 ? 0.353 10.012 -16.702 1.00 91.75 103 LEU A CA 1
ATOM 789 C C . LEU A 1 103 ? -0.157 8.732 -16.022 1.00 91.75 103 LEU A C 1
ATOM 791 O O . LEU A 1 103 ? -1.127 8.796 -15.269 1.00 91.75 103 LEU A O 1
ATOM 795 N N . ILE A 1 104 ? 0.530 7.602 -16.218 1.00 89.44 104 ILE A N 1
ATOM 796 C CA . ILE A 1 104 ? 0.233 6.330 -15.542 1.00 89.44 104 ILE A CA 1
ATOM 797 C C . ILE A 1 104 ? 0.341 6.489 -14.016 1.00 89.44 104 ILE A C 1
ATOM 799 O O . ILE A 1 104 ? -0.586 6.132 -13.294 1.00 89.44 104 ILE A O 1
ATOM 803 N N . MET A 1 105 ? 1.429 7.085 -13.519 1.00 90.88 105 MET A N 1
ATOM 804 C CA . MET A 1 105 ? 1.627 7.318 -12.082 1.00 90.88 105 MET A CA 1
ATOM 805 C C . MET A 1 105 ? 0.595 8.294 -11.502 1.00 90.88 105 MET A C 1
ATOM 807 O O . MET A 1 105 ? 0.184 8.141 -10.357 1.00 90.88 105 MET A O 1
ATOM 811 N N . THR A 1 106 ? 0.126 9.270 -12.286 1.00 91.38 106 THR A N 1
ATOM 812 C CA . THR A 1 106 ? -0.916 10.218 -11.857 1.00 91.38 106 THR A CA 1
ATOM 813 C C . THR A 1 106 ? -2.261 9.523 -11.632 1.00 91.38 106 THR A C 1
ATOM 815 O O . THR A 1 106 ? -3.011 9.940 -10.752 1.00 91.38 106 THR A O 1
ATOM 818 N N . LEU A 1 107 ? -2.582 8.467 -12.391 1.00 90.81 107 LEU A N 1
ATOM 819 C CA . LEU A 1 107 ? -3.807 7.687 -12.170 1.00 90.81 107 LEU A CA 1
ATOM 820 C C . LEU A 1 107 ? -3.789 7.016 -10.793 1.00 90.81 107 LEU A C 1
ATOM 822 O O . LEU A 1 107 ? -4.731 7.193 -10.026 1.00 90.81 107 LEU A O 1
ATOM 826 N N . LEU A 1 108 ? -2.687 6.347 -10.447 1.00 91.88 108 LEU A N 1
ATOM 827 C CA . LEU A 1 108 ? -2.508 5.769 -9.113 1.00 91.88 108 LEU A CA 1
ATOM 828 C C . LEU A 1 108 ? -2.451 6.857 -8.028 1.00 91.88 108 LEU A C 1
ATOM 830 O O . LEU A 1 108 ? -3.081 6.730 -6.982 1.00 91.88 108 LEU A O 1
ATOM 834 N N . GLY A 1 109 ? -1.743 7.958 -8.295 1.00 93.56 109 GLY A N 1
ATOM 835 C CA . GLY A 1 109 ? -1.605 9.080 -7.368 1.00 93.56 109 GLY A CA 1
ATOM 836 C C . GLY A 1 109 ? -2.942 9.697 -6.949 1.00 93.56 109 GLY A C 1
ATOM 837 O O . GLY A 1 109 ? -3.079 10.098 -5.798 1.00 93.56 109 GLY A O 1
ATOM 838 N N . LYS A 1 110 ? -3.946 9.724 -7.837 1.00 94.19 110 LYS A N 1
ATOM 839 C CA . LYS A 1 110 ? -5.301 10.199 -7.506 1.00 94.19 110 LYS A CA 1
ATOM 840 C C . LYS A 1 110 ? -6.012 9.303 -6.493 1.00 94.19 110 LYS A C 1
ATOM 842 O O . LYS A 1 110 ? -6.619 9.830 -5.567 1.00 94.19 110 LYS A O 1
ATOM 847 N N . GLU A 1 111 ? -5.916 7.982 -6.641 1.00 93.25 111 GLU A N 1
ATOM 848 C CA . GLU A 1 111 ? -6.496 7.043 -5.667 1.00 93.25 111 GLU A CA 1
ATOM 849 C C . GLU A 1 111 ? -5.773 7.154 -4.314 1.00 93.25 111 GLU A C 1
ATOM 851 O O . GLU A 1 111 ? -6.417 7.234 -3.269 1.00 93.25 111 GLU A O 1
ATOM 856 N N . ILE A 1 112 ? -4.438 7.273 -4.320 1.00 94.75 112 ILE A N 1
ATOM 857 C CA . ILE A 1 112 ? -3.648 7.522 -3.101 1.00 94.75 112 ILE A CA 1
ATOM 858 C C . ILE A 1 112 ? -4.088 8.832 -2.423 1.00 94.75 112 ILE A C 1
ATOM 860 O O . ILE A 1 112 ? -4.270 8.879 -1.206 1.00 94.75 112 ILE A O 1
ATOM 864 N N . GLU A 1 113 ? -4.293 9.902 -3.194 1.00 96.19 113 GLU A N 1
ATOM 865 C CA . GLU A 1 113 ? -4.758 11.188 -2.671 1.00 96.19 113 GLU A CA 1
ATOM 866 C C . GLU A 1 113 ? -6.167 11.083 -2.062 1.00 96.19 113 GLU A C 1
ATOM 868 O O . GLU A 1 113 ? -6.453 11.740 -1.061 1.00 96.19 113 GLU A O 1
ATOM 873 N N . GLU A 1 114 ? -7.048 10.247 -2.616 1.00 96.06 114 GLU A N 1
ATOM 874 C CA . GLU A 1 114 ? -8.379 9.993 -2.054 1.00 96.06 114 GLU A CA 1
ATOM 875 C C . GLU A 1 114 ? -8.306 9.333 -0.669 1.00 96.06 114 GLU A C 1
ATOM 877 O O . GLU A 1 114 ? -9.016 9.761 0.245 1.00 96.06 114 GLU A O 1
ATOM 882 N N . VAL A 1 115 ? -7.400 8.366 -0.477 1.00 96.44 115 VAL A N 1
ATOM 883 C CA . VAL A 1 115 ? -7.119 7.767 0.843 1.00 96.44 115 VAL A CA 1
ATOM 884 C C . VAL A 1 115 ? -6.721 8.863 1.840 1.00 96.44 115 VAL A C 1
ATOM 886 O O . VAL A 1 115 ? -7.325 9.011 2.904 1.00 96.44 115 VAL A O 1
ATOM 889 N N . VAL A 1 116 ? -5.769 9.723 1.472 1.00 96.50 116 VAL A N 1
ATOM 890 C CA . VAL A 1 116 ? -5.321 10.821 2.346 1.00 96.50 116 VAL A CA 1
ATOM 891 C C . VAL A 1 116 ? -6.454 11.816 2.641 1.00 96.50 116 VAL A C 1
ATOM 893 O O . VAL A 1 116 ? -6.631 12.225 3.792 1.00 96.50 116 VAL A O 1
ATOM 896 N N . LYS A 1 117 ? -7.275 12.159 1.640 1.00 96.62 117 LYS A N 1
ATOM 897 C CA . LYS A 1 117 ? -8.441 13.044 1.799 1.00 96.62 117 LYS A CA 1
ATOM 898 C C . LYS A 1 117 ? -9.481 12.473 2.757 1.00 96.62 117 LYS A C 1
ATOM 900 O O . LYS A 1 117 ? -10.038 13.231 3.548 1.00 96.62 117 LYS A O 1
ATOM 905 N N . LEU A 1 118 ? -9.733 11.162 2.729 1.00 95.44 118 LEU A N 1
ATOM 906 C CA . LEU A 1 118 ? -10.643 10.519 3.683 1.00 95.44 118 LEU A CA 1
ATOM 907 C C . LEU A 1 118 ? -10.153 10.681 5.125 1.00 95.44 118 LEU A C 1
ATOM 909 O O . LEU A 1 118 ? -10.946 11.021 6.000 1.00 95.44 118 LEU A O 1
ATOM 913 N N . LYS A 1 119 ? -8.848 10.538 5.386 1.00 96.56 119 LYS A N 1
ATOM 914 C CA . LYS A 1 119 ? -8.284 10.875 6.704 1.00 96.56 119 LYS A CA 1
ATOM 915 C C . LYS A 1 119 ? -8.514 12.351 7.048 1.00 96.56 119 LYS A C 1
ATOM 917 O O . LYS A 1 119 ? -8.985 12.664 8.143 1.00 96.56 119 LYS A O 1
ATOM 922 N N . ASP A 1 120 ? -8.161 13.264 6.144 1.00 96.12 120 ASP A N 1
ATOM 923 C CA . ASP A 1 120 ? -8.189 14.705 6.418 1.00 96.12 120 ASP A CA 1
ATOM 924 C C . ASP A 1 120 ? -9.599 15.265 6.642 1.00 96.12 120 ASP A C 1
ATOM 926 O O . ASP A 1 120 ? -9.779 16.160 7.472 1.00 96.12 120 ASP A O 1
ATOM 930 N N . ASN A 1 121 ? -10.606 14.695 5.983 1.00 96.94 121 ASN A N 1
ATOM 931 C CA . ASN A 1 121 ? -12.010 15.058 6.171 1.00 96.94 121 ASN A CA 1
ATOM 932 C C . ASN A 1 121 ? -12.613 14.489 7.467 1.00 96.94 121 ASN A C 1
ATOM 934 O O . ASN A 1 121 ? -13.666 14.944 7.910 1.00 96.94 121 ASN A O 1
ATOM 938 N N . ASN A 1 122 ? -11.944 13.529 8.112 1.00 96.56 122 ASN A N 1
ATOM 939 C CA . ASN A 1 122 ? -12.435 12.825 9.296 1.00 96.56 122 ASN A CA 1
ATOM 940 C C . ASN A 1 122 ? -11.528 13.011 10.525 1.00 96.56 122 ASN A C 1
ATOM 942 O O . ASN A 1 122 ? -11.436 12.129 11.378 1.00 96.56 122 ASN A O 1
ATOM 946 N N . ARG A 1 123 ? -10.901 14.188 10.667 1.00 94.94 123 ARG A N 1
ATOM 947 C CA . ARG A 1 123 ? -9.979 14.521 11.776 1.00 94.94 123 ARG A CA 1
ATOM 948 C C . ARG A 1 123 ? -10.559 14.380 13.185 1.00 94.94 123 ARG A C 1
ATOM 950 O O . ARG A 1 123 ? -9.808 14.146 14.123 1.00 94.94 123 ARG A O 1
ATOM 957 N N . SER A 1 124 ? -11.872 14.528 13.342 1.00 94.88 124 SER A N 1
ATOM 958 C CA . SER A 1 124 ? -12.574 14.367 14.622 1.00 94.88 124 SER A CA 1
ATOM 959 C C . SER A 1 124 ? -13.107 12.949 14.864 1.00 94.88 124 SER A C 1
ATOM 961 O O . SER A 1 124 ? -13.696 12.697 15.914 1.00 94.88 124 SER A O 1
ATOM 963 N N . ASN A 1 125 ? -12.943 12.018 13.915 1.00 95.38 125 ASN A N 1
ATOM 964 C CA . ASN A 1 125 ? -13.430 10.649 14.070 1.00 95.38 125 ASN A CA 1
ATOM 965 C C . ASN A 1 125 ? -12.592 9.895 15.120 1.00 95.38 125 ASN A C 1
ATOM 967 O O . ASN A 1 125 ? -11.370 10.026 15.175 1.00 95.38 125 ASN A O 1
ATOM 971 N N . ARG A 1 126 ? -13.243 9.054 15.932 1.00 95.56 126 ARG A N 1
ATOM 972 C CA . ARG A 1 126 ? -12.581 8.249 16.975 1.00 95.56 126 ARG A CA 1
ATOM 973 C C . ARG A 1 126 ? -11.494 7.310 16.431 1.00 95.56 126 ARG A C 1
ATOM 975 O O . ARG A 1 126 ? -10.550 6.983 17.136 1.00 95.56 126 ARG A O 1
ATOM 982 N N . PHE A 1 127 ? -11.609 6.900 15.171 1.00 96.69 127 PHE A N 1
ATOM 983 C CA . PHE A 1 127 ? -10.666 6.030 14.473 1.00 96.69 127 PHE A CA 1
ATOM 984 C C . PHE A 1 127 ? -9.578 6.804 13.718 1.00 96.69 127 PHE A C 1
ATOM 986 O O . PHE A 1 127 ? -8.941 6.264 12.815 1.00 96.69 127 PHE A O 1
ATOM 993 N N . PHE A 1 128 ? -9.325 8.068 14.068 1.00 97.50 128 PHE A N 1
ATOM 994 C CA . PHE A 1 128 ? -8.325 8.892 13.386 1.00 97.50 128 PHE A CA 1
ATOM 995 C C . PHE A 1 128 ? -6.922 8.261 13.365 1.00 97.50 128 PHE A C 1
ATOM 997 O O . PHE A 1 128 ? -6.201 8.409 12.380 1.00 97.50 128 PHE A O 1
ATOM 1004 N N . ASN A 1 129 ? -6.538 7.508 14.404 1.00 97.75 129 ASN A N 1
ATOM 1005 C CA . ASN A 1 129 ? -5.268 6.773 14.416 1.00 97.75 129 ASN A CA 1
ATOM 1006 C C . ASN A 1 129 ? -5.236 5.643 13.366 1.00 97.75 129 ASN A C 1
ATOM 1008 O O . ASN A 1 129 ? -4.198 5.441 12.739 1.00 97.75 129 ASN A O 1
ATOM 1012 N N . HIS A 1 130 ? -6.354 4.950 13.112 1.00 98.06 130 HIS A N 1
ATOM 1013 C CA . HIS A 1 130 ? -6.462 3.963 12.027 1.00 98.06 130 HIS A CA 1
ATOM 1014 C C . HIS A 1 130 ? -6.320 4.631 10.663 1.00 98.06 130 HIS A C 1
ATOM 1016 O O . HIS A 1 130 ? -5.558 4.162 9.822 1.00 98.06 130 HIS A O 1
ATOM 1022 N N . LEU A 1 131 ? -7.015 5.754 10.460 1.00 98.06 131 LEU A N 1
ATOM 1023 C CA . LEU A 1 131 ? -6.934 6.512 9.209 1.00 98.06 131 LEU A CA 1
ATOM 1024 C C . LEU A 1 131 ? -5.531 7.073 8.982 1.00 98.06 131 LEU A C 1
ATOM 1026 O O . LEU A 1 131 ? -5.026 7.016 7.869 1.00 98.06 131 LEU A O 1
ATOM 1030 N N . SER A 1 132 ? -4.878 7.561 10.037 1.00 97.94 132 SER A N 1
ATOM 1031 C CA . SER A 1 132 ? -3.503 8.058 9.962 1.00 97.94 132 SER A CA 1
ATOM 1032 C C . SER A 1 132 ? -2.530 6.943 9.598 1.00 97.94 132 SER A C 1
ATOM 1034 O O . SER A 1 132 ? -1.744 7.113 8.677 1.00 97.94 132 SER A O 1
ATOM 1036 N N . ALA A 1 133 ? -2.634 5.773 10.237 1.00 97.94 133 ALA A N 1
ATOM 1037 C CA . ALA A 1 133 ? -1.789 4.627 9.904 1.00 97.94 133 ALA A CA 1
ATOM 1038 C C . ALA A 1 133 ? -1.878 4.247 8.419 1.00 97.94 133 ALA A C 1
ATOM 1040 O O . ALA A 1 133 ? -0.857 3.990 7.790 1.00 97.94 133 ALA A O 1
ATOM 1041 N N . VAL A 1 134 ? -3.093 4.238 7.867 1.00 97.88 134 VAL A N 1
ATOM 1042 C CA . VAL A 1 134 ? -3.340 3.870 6.468 1.00 97.88 134 VAL A CA 1
ATOM 1043 C C . VAL A 1 134 ? -2.919 4.979 5.499 1.00 97.88 134 VAL A C 1
ATOM 1045 O O . VAL A 1 134 ? -2.360 4.690 4.448 1.00 97.88 134 VAL A O 1
ATOM 1048 N N . ALA A 1 135 ? -3.142 6.247 5.842 1.00 96.69 135 ALA A N 1
ATOM 1049 C CA . ALA A 1 135 ? -2.742 7.371 4.997 1.00 96.69 135 ALA A CA 1
ATOM 1050 C C . ALA A 1 135 ? -1.216 7.532 4.904 1.00 96.69 135 ALA A C 1
ATOM 1052 O O . ALA A 1 135 ? -0.714 7.939 3.861 1.00 96.69 135 ALA A O 1
ATOM 1053 N N . GLU A 1 136 ? -0.473 7.205 5.965 1.00 95.06 136 GLU A N 1
ATOM 1054 C CA . GLU A 1 136 ? 0.991 7.162 5.886 1.00 95.06 136 GLU A CA 1
ATOM 1055 C C . GLU A 1 136 ? 1.478 5.899 5.159 1.00 95.06 136 GLU A C 1
ATOM 1057 O O . GLU A 1 136 ? 2.454 5.950 4.412 1.00 95.06 136 GLU A O 1
ATOM 1062 N N . SER A 1 137 ? 0.795 4.758 5.327 1.00 95.25 137 SER A N 1
ATOM 1063 C CA . SER A 1 137 ? 1.214 3.505 4.690 1.00 95.25 137 SER A CA 1
ATOM 1064 C C . SER A 1 137 ? 0.929 3.447 3.193 1.00 95.25 137 SER A C 1
ATOM 1066 O O . SER A 1 137 ? 1.710 2.845 2.459 1.00 95.25 137 SER A O 1
ATOM 1068 N N . VAL A 1 138 ? -0.159 4.063 2.716 1.00 95.88 138 VAL A N 1
ATOM 1069 C CA . VAL A 1 138 ? -0.563 4.024 1.299 1.00 95.88 138 VAL A CA 1
ATOM 1070 C C . VAL A 1 138 ? 0.476 4.676 0.382 1.00 95.88 138 VAL A C 1
ATOM 1072 O O . VAL A 1 138 ? 0.590 4.304 -0.784 1.00 95.88 138 VAL A O 1
ATOM 1075 N N . ALA A 1 139 ? 1.304 5.582 0.913 1.00 93.50 139 ALA A N 1
ATOM 1076 C CA . ALA A 1 139 ? 2.437 6.141 0.186 1.00 93.50 139 ALA A CA 1
ATOM 1077 C C . ALA A 1 139 ? 3.423 5.055 -0.287 1.00 93.50 139 ALA A C 1
ATOM 1079 O O . ALA A 1 139 ? 4.082 5.241 -1.306 1.00 93.50 139 ALA A O 1
ATOM 1080 N N . ALA A 1 140 ? 3.466 3.884 0.367 1.00 96.75 140 ALA A N 1
ATOM 1081 C CA . ALA A 1 140 ? 4.276 2.746 -0.062 1.00 96.75 140 ALA A CA 1
ATOM 1082 C C . ALA A 1 140 ? 4.019 2.342 -1.519 1.00 96.75 140 ALA A C 1
ATOM 1084 O O . ALA A 1 140 ? 4.973 1.981 -2.200 1.00 96.75 140 ALA A O 1
ATOM 1085 N N . LEU A 1 141 ? 2.782 2.468 -2.020 1.00 96.19 141 LEU A N 1
ATOM 1086 C CA . LEU A 1 141 ? 2.411 2.148 -3.409 1.00 96.19 141 LEU A CA 1
ATOM 1087 C C . LEU A 1 141 ? 3.108 3.071 -4.431 1.00 96.19 141 LEU A C 1
ATOM 1089 O O . LEU A 1 141 ? 3.233 2.748 -5.609 1.00 96.19 141 LEU A O 1
ATOM 1093 N N . GLY A 1 142 ? 3.653 4.203 -3.975 1.00 94.44 142 GLY A N 1
ATOM 1094 C CA . GLY A 1 142 ? 4.504 5.091 -4.766 1.00 94.44 142 GLY A CA 1
ATOM 1095 C C . GLY A 1 142 ? 5.876 4.508 -5.133 1.00 94.44 142 GLY A C 1
ATOM 1096 O O . GLY A 1 142 ? 6.605 5.127 -5.912 1.00 94.44 142 GLY A O 1
ATOM 1097 N N . TRP A 1 143 ? 6.242 3.319 -4.631 1.00 96.62 143 TRP A N 1
ATOM 1098 C CA . TRP A 1 143 ? 7.531 2.673 -4.918 1.00 96.62 143 TRP A CA 1
ATOM 1099 C C . TRP A 1 143 ? 7.795 2.470 -6.418 1.00 96.62 143 TRP A C 1
ATOM 1101 O O . TRP A 1 143 ? 8.954 2.412 -6.825 1.00 96.62 143 TRP A O 1
ATOM 1111 N N . LEU A 1 144 ? 6.747 2.415 -7.248 1.00 94.00 144 LEU A N 1
ATOM 1112 C CA . LEU A 1 144 ? 6.833 2.295 -8.710 1.00 94.00 144 LEU A CA 1
ATOM 1113 C C . LEU A 1 144 ? 7.696 3.394 -9.355 1.00 94.00 144 LEU A C 1
ATOM 1115 O O . LEU A 1 144 ? 8.288 3.176 -10.412 1.00 94.00 144 LEU A O 1
ATOM 1119 N N . SER A 1 145 ? 7.779 4.565 -8.714 1.00 92.19 145 SER A N 1
ATOM 1120 C CA . SER A 1 145 ? 8.604 5.705 -9.143 1.00 92.19 145 SER A CA 1
ATOM 1121 C C . SER A 1 145 ? 9.942 5.813 -8.397 1.00 92.19 145 SER A C 1
ATOM 1123 O O . SER A 1 145 ? 10.689 6.766 -8.608 1.00 92.19 145 SER A O 1
ATOM 1125 N N . VAL A 1 146 ? 10.267 4.856 -7.523 1.00 94.19 146 VAL A N 1
ATOM 1126 C CA . VAL A 1 146 ? 11.468 4.879 -6.680 1.00 94.19 146 VAL A CA 1
ATOM 1127 C C . VAL A 1 146 ? 12.549 3.974 -7.267 1.00 94.19 146 VAL A C 1
ATOM 1129 O O . VAL A 1 146 ? 12.367 2.775 -7.462 1.00 94.19 146 VAL A O 1
ATOM 1132 N N . SER A 1 147 ? 13.722 4.553 -7.502 1.00 91.56 147 SER A N 1
ATOM 1133 C CA . SER A 1 147 ? 14.924 3.857 -7.960 1.00 91.56 147 SER A CA 1
ATOM 1134 C C . SER A 1 147 ? 16.153 4.512 -7.323 1.00 91.56 147 SER A C 1
ATOM 1136 O O . SER A 1 147 ? 16.165 5.735 -7.179 1.00 91.56 147 SER A O 1
ATOM 1138 N N . PRO A 1 148 ? 17.194 3.750 -6.938 1.00 94.38 148 PRO A N 1
ATOM 1139 C CA . PRO A 1 148 ? 17.368 2.302 -7.110 1.00 94.38 148 PRO A CA 1
ATOM 1140 C C . PRO A 1 148 ? 16.891 1.466 -5.908 1.00 94.38 148 PRO A C 1
ATOM 1142 O O . PRO A 1 148 ? 17.188 0.280 -5.844 1.00 94.38 148 PRO A O 1
ATOM 1145 N N . ALA A 1 149 ? 16.218 2.061 -4.919 1.00 94.94 149 ALA A N 1
ATOM 1146 C CA . ALA A 1 149 ? 15.945 1.412 -3.632 1.00 94.94 149 ALA A CA 1
ATOM 1147 C C . ALA A 1 149 ? 14.451 1.434 -3.231 1.00 94.94 149 ALA A C 1
ATOM 1149 O O . ALA A 1 149 ? 14.101 2.030 -2.210 1.00 94.94 149 ALA A O 1
ATOM 1150 N N . PRO A 1 150 ? 13.552 0.773 -3.987 1.00 96.88 150 PRO A N 1
ATOM 1151 C CA . PRO A 1 150 ? 12.118 0.773 -3.684 1.00 96.88 150 PRO A CA 1
ATOM 1152 C C . PRO A 1 150 ? 11.742 -0.028 -2.423 1.00 96.88 150 PRO A C 1
ATOM 1154 O O . PRO A 1 150 ? 10.882 0.403 -1.661 1.00 96.88 150 PRO A O 1
ATOM 1157 N N . ALA A 1 151 ? 12.400 -1.158 -2.135 1.00 96.75 151 ALA A N 1
ATOM 1158 C CA . ALA A 1 151 ? 12.099 -1.940 -0.928 1.00 96.75 151 ALA A CA 1
ATOM 1159 C C . ALA A 1 151 ? 12.442 -1.187 0.382 1.00 96.75 151 ALA A C 1
ATOM 1161 O O . ALA A 1 151 ? 11.590 -1.138 1.272 1.00 96.75 151 ALA A O 1
ATOM 1162 N N . PRO A 1 152 ? 13.615 -0.525 0.515 1.00 97.50 152 PRO A N 1
ATOM 1163 C CA . PRO A 1 152 ? 13.877 0.368 1.646 1.00 97.50 152 PRO A CA 1
ATOM 1164 C C . PRO A 1 152 ? 12.854 1.501 1.798 1.00 97.50 152 PRO A C 1
ATOM 1166 O O . PRO A 1 152 ? 12.488 1.827 2.922 1.00 97.50 152 PRO A O 1
ATOM 1169 N N . TYR A 1 153 ? 12.352 2.059 0.692 1.00 97.88 153 TYR A N 1
ATOM 1170 C CA . TYR A 1 153 ? 11.291 3.069 0.732 1.00 97.88 153 TYR A CA 1
ATOM 1171 C C . TYR A 1 153 ? 9.993 2.521 1.348 1.00 97.88 153 TYR A C 1
ATOM 1173 O O . TYR A 1 153 ? 9.456 3.122 2.278 1.00 97.88 153 TYR A O 1
ATOM 1181 N N . ILE A 1 154 ? 9.531 1.346 0.902 1.00 98.00 154 ILE A N 1
ATOM 1182 C CA . ILE A 1 154 ? 8.342 0.680 1.468 1.00 98.00 154 ILE A CA 1
ATOM 1183 C C . ILE A 1 154 ? 8.532 0.410 2.962 1.00 98.00 154 ILE A C 1
ATOM 1185 O O . ILE A 1 154 ? 7.614 0.629 3.753 1.00 98.00 154 ILE A O 1
ATOM 1189 N N . LYS A 1 155 ? 9.733 -0.015 3.367 1.00 97.25 155 LYS A N 1
ATOM 1190 C CA . LYS A 1 155 ? 10.058 -0.237 4.777 1.00 97.25 155 LYS A CA 1
ATOM 1191 C C . LYS A 1 155 ? 9.877 1.036 5.614 1.00 97.25 155 LYS A C 1
ATOM 1193 O O . LYS A 1 155 ? 9.264 0.962 6.674 1.00 97.25 155 LYS A O 1
ATOM 1198 N N . THR A 1 156 ? 10.331 2.196 5.137 1.00 97.50 156 THR A N 1
ATOM 1199 C CA . THR A 1 156 ? 10.114 3.475 5.837 1.00 97.50 156 THR A CA 1
ATOM 1200 C C . THR A 1 156 ? 8.626 3.822 5.953 1.00 97.50 156 THR A C 1
ATOM 1202 O O . THR A 1 156 ? 8.181 4.261 7.011 1.00 97.50 156 THR A O 1
ATOM 1205 N N . MET A 1 157 ? 7.830 3.582 4.905 1.00 97.38 157 MET A N 1
ATOM 1206 C CA . MET A 1 157 ? 6.376 3.805 4.957 1.00 97.38 157 MET A CA 1
ATOM 1207 C C . MET A 1 157 ? 5.684 2.846 5.943 1.00 97.38 157 MET A C 1
ATOM 1209 O O . MET A 1 157 ? 4.763 3.236 6.661 1.00 97.38 157 MET A O 1
ATOM 1213 N N . LYS A 1 158 ? 6.167 1.601 6.047 1.00 97.06 158 LYS A N 1
ATOM 1214 C CA . LYS A 1 158 ? 5.717 0.633 7.059 1.00 97.06 158 LYS A CA 1
ATOM 1215 C C . LYS A 1 158 ? 6.016 1.108 8.481 1.00 97.06 158 LYS A C 1
ATOM 1217 O O . LYS A 1 158 ? 5.126 1.075 9.322 1.00 97.06 158 LYS A O 1
ATOM 1222 N N . GLU A 1 159 ? 7.222 1.603 8.742 1.00 97.06 159 GLU A N 1
ATOM 1223 C CA . GLU A 1 159 ? 7.609 2.154 10.051 1.00 97.06 159 GLU A CA 1
ATOM 1224 C C . GLU A 1 159 ? 6.764 3.391 10.426 1.00 97.06 159 GLU A C 1
ATOM 1226 O O . GLU A 1 159 ? 6.343 3.543 11.577 1.00 97.06 159 GLU A O 1
ATOM 1231 N N . ALA A 1 160 ? 6.430 4.244 9.450 1.00 96.44 160 ALA A N 1
ATOM 1232 C CA . ALA A 1 160 ? 5.511 5.366 9.654 1.00 96.44 160 ALA A CA 1
ATOM 1233 C C . ALA A 1 160 ? 4.098 4.892 10.043 1.00 96.44 160 ALA A C 1
ATOM 1235 O O . ALA A 1 160 ? 3.479 5.432 10.963 1.00 96.44 160 ALA A O 1
ATOM 1236 N N . ALA A 1 161 ? 3.604 3.832 9.405 1.00 97.12 161 ALA A N 1
ATOM 1237 C CA . ALA A 1 161 ? 2.330 3.215 9.754 1.00 97.12 161 ALA A CA 1
ATOM 1238 C C . ALA A 1 161 ? 2.354 2.576 11.156 1.00 97.12 161 ALA A C 1
ATOM 1240 O O . ALA A 1 161 ? 1.390 2.693 11.921 1.00 97.12 161 ALA A O 1
ATOM 1241 N N . GLU A 1 162 ? 3.465 1.935 11.534 1.00 96.62 162 GLU A N 1
ATOM 1242 C CA . GLU A 1 162 ? 3.659 1.335 12.858 1.00 96.62 162 GLU A CA 1
ATOM 1243 C C . GLU A 1 162 ? 3.489 2.351 13.988 1.00 96.62 162 GLU A C 1
ATOM 1245 O O . GLU A 1 162 ? 2.851 2.043 14.997 1.00 96.62 162 GLU A O 1
ATOM 1250 N N . PHE A 1 163 ? 3.970 3.582 13.807 1.00 97.00 163 PHE A N 1
ATOM 1251 C CA . PHE A 1 163 ? 3.799 4.653 14.790 1.00 97.00 163 PHE A CA 1
ATOM 1252 C C . PHE A 1 163 ? 2.329 4.867 15.182 1.00 97.00 163 PHE A C 1
ATOM 1254 O O . PHE A 1 163 ? 2.001 4.952 16.370 1.00 97.00 163 PHE A O 1
ATOM 1261 N N . PHE A 1 164 ? 1.427 4.910 14.199 1.00 98.00 164 PHE A N 1
ATOM 1262 C CA . PHE A 1 164 ? -0.002 5.102 14.438 1.00 98.00 164 PHE A CA 1
ATOM 1263 C C . PHE A 1 164 ? -0.705 3.813 14.865 1.00 98.00 164 PHE A C 1
ATOM 1265 O O . PHE A 1 164 ? -1.538 3.847 15.772 1.00 98.00 164 PHE A O 1
ATOM 1272 N N . THR A 1 165 ? -0.346 2.657 14.297 1.00 97.62 165 THR A N 1
ATOM 1273 C CA . THR A 1 165 ? -0.941 1.385 14.738 1.00 97.62 165 THR A CA 1
ATOM 1274 C C . THR A 1 165 ? -0.562 1.032 16.178 1.00 97.62 165 THR A C 1
ATOM 1276 O O . THR A 1 165 ? -1.376 0.458 16.892 1.00 97.62 165 THR A O 1
ATOM 1279 N N . ASN A 1 166 ? 0.614 1.430 16.669 1.00 97.00 166 ASN A N 1
ATOM 1280 C CA . ASN A 1 166 ? 0.981 1.272 18.080 1.00 97.00 166 ASN A CA 1
ATOM 1281 C C . ASN A 1 166 ? 0.075 2.093 19.010 1.00 97.00 166 ASN A C 1
ATOM 1283 O O . ASN A 1 166 ? -0.274 1.626 20.093 1.00 97.00 166 ASN A O 1
ATOM 1287 N N . ARG A 1 167 ? -0.370 3.280 18.574 1.00 96.94 167 ARG A N 1
ATOM 1288 C CA . ARG A 1 167 ? -1.373 4.072 19.307 1.00 96.94 167 ARG A CA 1
ATOM 1289 C C . ARG A 1 167 ? -2.731 3.376 19.332 1.00 96.94 167 ARG A C 1
ATOM 1291 O O . ARG A 1 167 ? -3.368 3.362 20.377 1.00 96.94 167 ARG A O 1
ATOM 1298 N N . VAL A 1 168 ? -3.132 2.757 18.217 1.00 96.81 168 VAL A N 1
ATOM 1299 C CA . VAL A 1 168 ? -4.352 1.936 18.148 1.00 96.81 168 VAL A CA 1
ATOM 1300 C C . VAL A 1 168 ? -4.291 0.783 19.149 1.00 96.81 168 VAL A C 1
ATOM 1302 O O . VAL A 1 168 ? -5.244 0.584 19.893 1.00 96.81 168 VAL A O 1
ATOM 1305 N N . ILE A 1 169 ? -3.181 0.041 19.212 1.00 96.44 169 ILE A N 1
ATOM 1306 C CA . ILE A 1 169 ? -3.056 -1.073 20.167 1.00 96.44 169 ILE A CA 1
ATOM 1307 C C . ILE A 1 169 ? -3.178 -0.570 21.600 1.00 96.44 169 ILE A C 1
ATOM 1309 O O . ILE A 1 169 ? -4.022 -1.067 22.332 1.00 96.44 169 ILE A O 1
ATOM 1313 N N . LYS A 1 170 ? -2.450 0.490 21.960 1.00 96.06 170 LYS A N 1
ATOM 1314 C CA . LYS A 1 170 ? -2.537 1.080 23.301 1.00 96.06 170 LYS A CA 1
ATOM 1315 C C . LYS A 1 170 ? -3.964 1.493 23.694 1.00 96.06 170 LYS A C 1
ATOM 1317 O O . LYS A 1 170 ? -4.306 1.506 24.869 1.00 96.06 170 LYS A O 1
ATOM 1322 N N . GLU A 1 171 ? -4.794 1.889 22.732 1.00 95.25 171 GLU A N 1
ATOM 1323 C CA . GLU A 1 171 ? -6.164 2.331 22.999 1.00 95.25 171 GLU A CA 1
ATOM 1324 C C . GLU A 1 171 ? -7.181 1.178 23.066 1.00 95.25 171 GLU A C 1
ATOM 1326 O O . GLU A 1 171 ? -8.183 1.303 23.780 1.00 95.25 171 GLU A O 1
ATOM 1331 N N . TYR A 1 172 ? -6.949 0.084 22.333 1.00 94.75 172 TYR A N 1
ATOM 1332 C CA . TYR A 1 172 ? -7.945 -0.968 22.096 1.00 94.75 172 TYR A CA 1
ATOM 1333 C C . TYR A 1 172 ? -7.534 -2.375 22.552 1.00 94.75 172 TYR A C 1
ATOM 1335 O O . TYR A 1 172 ? -8.384 -3.261 22.531 1.00 94.75 172 TYR A O 1
ATOM 1343 N N . GLU A 1 173 ? -6.293 -2.605 22.991 1.00 91.12 173 GLU A N 1
ATOM 1344 C CA . GLU A 1 173 ? -5.789 -3.946 23.340 1.00 91.12 173 GLU A CA 1
ATOM 1345 C C . GLU A 1 173 ? -6.605 -4.660 24.427 1.00 91.12 173 GLU A C 1
ATOM 1347 O O . GLU A 1 173 ? -6.821 -5.865 24.326 1.00 91.12 173 GLU A O 1
ATOM 1352 N N . GLU A 1 174 ? -7.125 -3.920 25.408 1.00 91.50 174 GLU A N 1
ATOM 1353 C CA . GLU A 1 174 ? -7.977 -4.456 26.483 1.00 91.50 174 GLU A CA 1
ATOM 1354 C C . GLU A 1 174 ? -9.480 -4.403 26.154 1.00 91.50 174 GLU A C 1
ATOM 1356 O O . GLU A 1 174 ? -10.301 -4.919 26.910 1.00 91.50 174 GLU A O 1
ATOM 1361 N N . LYS A 1 175 ? -9.864 -3.759 25.044 1.00 92.62 175 LYS A N 1
ATOM 1362 C CA . LYS A 1 175 ? -11.269 -3.494 24.690 1.00 92.62 175 LYS A CA 1
ATOM 1363 C C . LYS A 1 175 ? -11.780 -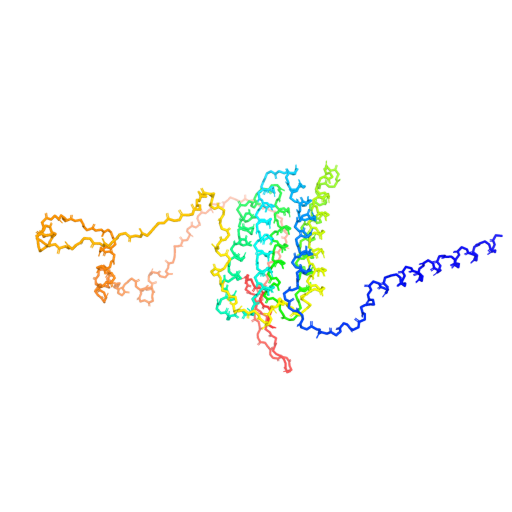4.437 23.615 1.00 92.62 175 LYS A C 1
ATOM 1365 O O . LYS A 1 175 ? -12.844 -5.027 23.767 1.00 92.62 175 LYS A O 1
ATOM 1370 N N . ASP A 1 176 ? -11.046 -4.528 22.510 1.00 92.75 176 ASP A N 1
ATOM 1371 C CA . ASP A 1 176 ? -11.464 -5.282 21.336 1.00 92.75 176 ASP A CA 1
ATOM 1372 C C . ASP A 1 176 ? -10.250 -5.781 20.540 1.00 92.75 176 ASP A C 1
ATOM 1374 O O . ASP A 1 176 ? -9.452 -5.021 19.979 1.00 92.75 176 ASP A O 1
ATOM 1378 N N . THR A 1 177 ? -10.143 -7.106 20.458 1.00 94.62 177 THR A N 1
ATOM 1379 C CA . THR A 1 177 ? -9.050 -7.807 19.781 1.00 94.62 177 THR A CA 1
ATOM 1380 C C . THR A 1 177 ? -9.107 -7.673 18.257 1.00 94.62 177 THR A C 1
ATOM 1382 O O . THR A 1 177 ? -8.091 -7.899 17.589 1.00 94.62 177 THR A O 1
ATOM 1385 N N . VAL A 1 178 ? -10.237 -7.233 17.685 1.00 97.00 178 VAL A N 1
ATOM 1386 C CA . VAL A 1 178 ? -10.374 -6.963 16.245 1.00 97.00 178 VAL A CA 1
ATOM 1387 C C . VAL A 1 178 ? -9.367 -5.908 15.785 1.00 97.00 178 VAL A C 1
ATOM 1389 O O . VAL A 1 178 ? -8.801 -6.040 14.702 1.00 97.00 178 VAL A O 1
ATOM 1392 N N . HIS A 1 179 ? -9.057 -4.906 16.612 1.00 97.00 179 HIS A N 1
ATOM 1393 C CA . HIS A 1 179 ? -8.070 -3.877 16.269 1.00 97.00 179 HIS A CA 1
ATOM 1394 C C . HIS A 1 179 ? -6.632 -4.411 16.230 1.00 97.00 179 HIS A C 1
ATOM 1396 O O . HIS A 1 179 ? -5.827 -3.966 15.406 1.00 97.00 179 HIS A O 1
ATOM 1402 N N . LEU A 1 180 ? -6.313 -5.403 17.066 1.00 96.56 180 LEU A N 1
ATOM 1403 C CA . LEU A 1 180 ? -5.030 -6.101 17.008 1.00 96.56 180 LEU A CA 1
ATOM 1404 C C . LEU A 1 180 ? -4.917 -6.938 15.731 1.00 96.56 180 LEU A C 1
ATOM 1406 O O . LEU A 1 180 ? -3.876 -6.914 15.072 1.00 96.56 180 LEU A O 1
ATOM 1410 N N . ALA A 1 181 ? -5.984 -7.650 15.367 1.00 97.19 181 ALA A N 1
ATOM 1411 C CA . ALA A 1 181 ? -6.035 -8.411 14.124 1.00 97.19 181 ALA A CA 1
ATOM 1412 C C . ALA A 1 181 ? -5.930 -7.494 12.893 1.00 97.19 181 ALA A C 1
ATOM 1414 O O . ALA A 1 181 ? -5.147 -7.769 11.987 1.00 97.19 181 ALA A O 1
ATOM 1415 N N . TRP A 1 182 ? -6.615 -6.348 12.915 1.00 98.38 182 TRP A N 1
ATOM 1416 C CA . TRP A 1 182 ? -6.519 -5.311 11.889 1.00 98.38 182 TRP A CA 1
ATOM 1417 C C . TRP A 1 182 ? -5.090 -4.776 11.720 1.00 98.38 182 TRP A C 1
ATOM 1419 O O . TRP A 1 182 ? -4.592 -4.723 10.596 1.00 98.38 182 TRP A O 1
ATOM 1429 N N . LYS A 1 183 ? -4.388 -4.450 12.821 1.00 97.62 183 LYS A N 1
ATOM 1430 C CA . LYS A 1 183 ? -2.973 -4.038 12.765 1.00 97.62 183 LYS A CA 1
ATOM 1431 C C . LYS A 1 183 ? -2.120 -5.120 12.107 1.00 97.62 183 LYS A C 1
ATOM 1433 O O . LYS A 1 183 ? -1.326 -4.812 11.223 1.00 97.62 183 LYS A O 1
ATOM 1438 N N . LYS A 1 184 ? -2.252 -6.372 12.560 1.00 97.69 184 LYS A N 1
ATOM 1439 C CA . LYS A 1 184 ? -1.470 -7.499 12.026 1.00 97.69 184 LYS A CA 1
ATOM 1440 C C . LYS A 1 184 ? -1.700 -7.665 10.524 1.00 97.69 184 LYS A C 1
ATOM 1442 O O . LYS A 1 184 ? -0.725 -7.809 9.794 1.00 97.69 184 LYS A O 1
ATOM 1447 N N . ALA A 1 185 ? -2.950 -7.570 10.074 1.00 98.19 185 ALA A N 1
ATOM 1448 C CA . ALA A 1 185 ? -3.297 -7.645 8.660 1.00 98.19 185 ALA A CA 1
ATOM 1449 C C . ALA A 1 185 ? -2.669 -6.493 7.854 1.00 98.19 185 ALA A C 1
ATOM 1451 O O . ALA A 1 185 ? -1.979 -6.748 6.872 1.00 98.19 185 ALA A O 1
ATOM 1452 N N . LEU A 1 186 ? -2.790 -5.238 8.312 1.00 98.25 186 LEU A N 1
ATOM 1453 C CA . LEU A 1 186 ? -2.174 -4.086 7.637 1.00 98.25 186 LEU A CA 1
ATOM 1454 C C . LEU A 1 186 ? -0.642 -4.221 7.531 1.00 98.25 186 LEU A C 1
ATOM 1456 O O . LEU A 1 186 ? -0.064 -3.969 6.476 1.00 98.25 186 LEU A O 1
ATOM 1460 N N . MET A 1 187 ? 0.028 -4.648 8.607 1.00 97.81 187 MET A N 1
ATOM 1461 C CA . MET A 1 187 ? 1.484 -4.857 8.595 1.00 97.81 187 MET A CA 1
ATOM 1462 C C . MET A 1 187 ? 1.896 -6.036 7.709 1.00 97.81 187 MET A C 1
ATOM 1464 O O . MET A 1 187 ? 2.968 -5.998 7.097 1.00 97.81 187 MET A O 1
ATOM 1468 N N . SER A 1 188 ? 1.051 -7.067 7.615 1.00 98.06 188 SER A N 1
ATOM 1469 C CA . SER A 1 188 ? 1.263 -8.203 6.719 1.00 98.06 188 SER A CA 1
ATOM 1470 C C . SER A 1 188 ? 1.238 -7.762 5.255 1.00 98.06 188 SER A C 1
ATOM 1472 O O . SER A 1 188 ? 2.163 -8.101 4.522 1.00 98.06 188 SER A O 1
ATOM 1474 N N . VAL A 1 189 ? 0.277 -6.916 4.857 1.00 98.31 189 VAL A N 1
ATOM 1475 C CA . VAL A 1 189 ? 0.207 -6.341 3.498 1.00 98.31 189 VAL A CA 1
ATOM 1476 C C . VAL A 1 189 ? 1.506 -5.619 3.133 1.00 98.31 189 VAL A C 1
ATOM 1478 O O . VAL A 1 189 ? 2.118 -5.921 2.111 1.00 98.31 189 VAL A O 1
ATOM 1481 N N . LEU A 1 190 ? 1.971 -4.703 3.989 1.00 98.12 190 LEU A N 1
ATOM 1482 C CA . LEU A 1 190 ? 3.183 -3.915 3.726 1.00 98.12 190 LEU A CA 1
ATOM 1483 C C . LEU A 1 190 ? 4.449 -4.777 3.708 1.00 98.12 190 LEU A C 1
ATOM 1485 O O . LEU A 1 190 ? 5.356 -4.538 2.915 1.00 98.12 190 LEU A O 1
ATOM 1489 N N . THR A 1 191 ? 4.511 -5.799 4.563 1.00 98.12 191 THR A N 1
ATOM 1490 C CA . THR A 1 191 ? 5.637 -6.742 4.589 1.00 98.12 191 THR A CA 1
ATOM 1491 C C . THR A 1 191 ? 5.647 -7.625 3.343 1.00 98.12 191 THR A C 1
ATOM 1493 O O . THR A 1 191 ? 6.708 -7.839 2.759 1.00 98.12 191 THR A O 1
ATOM 1496 N N . ALA A 1 192 ? 4.484 -8.102 2.896 1.00 97.88 192 ALA A N 1
ATOM 1497 C CA . ALA A 1 192 ? 4.363 -8.863 1.658 1.00 97.88 192 ALA A CA 1
ATOM 1498 C C . ALA A 1 192 ? 4.773 -8.015 0.444 1.00 97.88 192 ALA A C 1
ATOM 1500 O O . ALA A 1 192 ? 5.538 -8.491 -0.393 1.00 97.88 192 ALA A O 1
ATOM 1501 N N . LEU A 1 193 ? 4.358 -6.743 0.398 1.00 97.94 193 LEU A N 1
ATOM 1502 C CA . LEU A 1 193 ? 4.762 -5.795 -0.642 1.00 97.94 193 LEU A CA 1
ATOM 1503 C C . LEU A 1 193 ? 6.283 -5.555 -0.645 1.00 97.94 193 LEU A C 1
ATOM 1505 O O . LEU A 1 193 ? 6.916 -5.632 -1.696 1.00 97.94 193 LEU A O 1
ATOM 1509 N N . GLU A 1 194 ? 6.894 -5.329 0.524 1.00 97.50 194 GLU A N 1
ATOM 1510 C CA . GLU A 1 194 ? 8.351 -5.166 0.666 1.00 97.50 194 GLU A CA 1
ATOM 1511 C C . GLU A 1 194 ? 9.112 -6.389 0.123 1.00 97.50 194 GLU A C 1
ATOM 1513 O O . GLU A 1 194 ? 10.067 -6.246 -0.648 1.00 97.50 194 GLU A O 1
ATOM 1518 N N . LEU A 1 195 ? 8.679 -7.598 0.498 1.00 97.38 195 LEU A N 1
ATOM 1519 C CA . LEU A 1 195 ? 9.287 -8.853 0.050 1.00 97.38 195 LEU A CA 1
ATOM 1520 C C . LEU A 1 195 ? 9.107 -9.076 -1.455 1.00 97.38 195 LEU A C 1
ATOM 1522 O O . LEU A 1 195 ? 10.062 -9.467 -2.130 1.00 97.38 195 LEU A O 1
ATOM 1526 N N . TYR A 1 196 ? 7.917 -8.787 -1.981 1.00 97.38 196 TYR A N 1
ATOM 1527 C CA . TYR A 1 196 ? 7.609 -8.857 -3.407 1.00 97.38 196 TYR A CA 1
ATOM 1528 C C . TYR A 1 196 ? 8.528 -7.946 -4.225 1.00 97.38 196 TYR A C 1
ATOM 1530 O O . TYR A 1 196 ? 9.211 -8.405 -5.144 1.00 97.38 196 TYR A O 1
ATOM 1538 N N . VAL A 1 197 ? 8.621 -6.671 -3.840 1.00 96.81 197 VAL A N 1
ATOM 1539 C CA . VAL A 1 197 ? 9.457 -5.684 -4.531 1.00 96.81 197 VAL A CA 1
ATOM 1540 C C . VAL A 1 197 ? 10.932 -6.051 -4.432 1.00 96.81 197 VAL A C 1
ATOM 1542 O O . VAL A 1 197 ? 11.652 -5.982 -5.425 1.00 96.81 197 VAL A O 1
ATOM 1545 N N . LYS A 1 198 ? 11.397 -6.524 -3.272 1.00 95.62 198 LYS A N 1
ATOM 1546 C CA . LYS A 1 198 ? 12.779 -6.994 -3.115 1.00 95.62 198 LYS A CA 1
ATOM 1547 C C . LYS A 1 198 ? 13.108 -8.153 -4.064 1.00 95.62 198 LYS A C 1
ATOM 1549 O O . LYS A 1 198 ? 14.226 -8.203 -4.580 1.00 95.62 198 LYS A O 1
ATOM 1554 N N . LYS A 1 199 ? 12.151 -9.060 -4.291 1.00 95.38 199 LYS A N 1
ATOM 1555 C CA . LYS A 1 199 ? 12.305 -10.261 -5.123 1.00 95.38 199 LYS A CA 1
ATOM 1556 C C . LYS A 1 199 ? 12.237 -9.974 -6.627 1.00 95.38 199 LYS A C 1
ATOM 1558 O O . LYS A 1 199 ? 13.074 -10.493 -7.358 1.00 95.38 199 LYS A O 1
ATOM 1563 N N . HIS A 1 200 ? 11.272 -9.172 -7.082 1.00 94.69 200 HIS A N 1
ATOM 1564 C CA . HIS A 1 200 ? 10.999 -8.975 -8.520 1.00 94.69 200 HIS A CA 1
ATOM 1565 C C . HIS A 1 200 ? 11.432 -7.614 -9.069 1.00 94.69 200 HIS A C 1
ATOM 1567 O O . HIS A 1 200 ? 11.654 -7.474 -10.270 1.00 94.69 200 HIS A O 1
ATOM 1573 N N . HIS A 1 201 ? 11.569 -6.608 -8.206 1.00 94.38 201 HIS A N 1
ATOM 1574 C CA . HIS A 1 201 ? 11.764 -5.204 -8.579 1.00 94.38 201 HIS A CA 1
ATOM 1575 C C . HIS A 1 201 ? 12.874 -4.538 -7.756 1.00 94.38 201 HIS A C 1
ATOM 1577 O O . HIS A 1 201 ? 12.749 -3.404 -7.295 1.00 94.38 201 HIS A O 1
ATOM 1583 N N . THR A 1 202 ? 13.983 -5.257 -7.556 1.00 93.69 202 THR A N 1
ATOM 1584 C CA . THR A 1 202 ? 15.037 -4.900 -6.594 1.00 93.69 202 THR A CA 1
ATOM 1585 C C . THR A 1 202 ? 15.584 -3.483 -6.781 1.00 93.69 202 THR A C 1
ATOM 1587 O O . THR A 1 202 ? 15.844 -2.806 -5.790 1.00 93.69 202 THR A O 1
ATOM 1590 N N . THR A 1 203 ? 15.734 -3.028 -8.030 1.00 93.94 203 THR A N 1
ATOM 1591 C CA . THR A 1 203 ? 16.263 -1.696 -8.375 1.00 93.94 203 THR A CA 1
ATOM 1592 C C . THR A 1 203 ? 15.218 -0.750 -8.969 1.00 93.94 203 THR A C 1
ATOM 1594 O O . THR A 1 203 ? 15.578 0.243 -9.595 1.00 93.94 203 THR A O 1
ATOM 1597 N N . GLY A 1 204 ? 13.932 -1.063 -8.816 1.00 92.88 204 GLY A N 1
ATOM 1598 C CA . GLY A 1 204 ? 12.821 -0.321 -9.412 1.00 92.88 204 GLY A CA 1
ATOM 1599 C C . GLY A 1 204 ? 11.916 -1.208 -10.263 1.00 92.88 204 GLY A C 1
ATOM 1600 O O . GLY A 1 204 ? 12.184 -2.395 -10.469 1.00 92.88 204 GLY A O 1
ATOM 1601 N N . LEU A 1 205 ? 10.832 -0.612 -10.763 1.00 92.88 205 LEU A N 1
ATOM 1602 C CA . LEU A 1 205 ? 9.850 -1.296 -11.599 1.00 92.88 205 LEU A CA 1
ATOM 1603 C C . LEU A 1 205 ? 10.501 -1.876 -12.867 1.00 92.88 205 LEU A C 1
ATOM 1605 O O . LEU A 1 205 ? 11.149 -1.166 -13.641 1.00 92.88 205 LEU A O 1
ATOM 1609 N N . VAL A 1 206 ? 10.297 -3.176 -13.083 1.00 92.94 206 VAL A N 1
ATOM 1610 C CA . VAL A 1 206 ? 10.861 -3.920 -14.217 1.00 92.94 206 VAL A CA 1
ATOM 1611 C C . VAL A 1 206 ? 9.849 -3.951 -15.355 1.00 92.94 206 VAL A C 1
ATOM 1613 O O . VAL A 1 206 ? 8.722 -4.401 -15.177 1.00 92.94 206 VAL A O 1
ATOM 1616 N N . TRP A 1 207 ? 10.283 -3.496 -16.530 1.00 92.19 207 TRP A N 1
ATOM 1617 C CA . TRP A 1 207 ? 9.486 -3.470 -17.755 1.00 92.19 207 TRP A CA 1
ATOM 1618 C C . TRP A 1 207 ? 9.934 -4.562 -18.723 1.00 92.19 207 TRP A C 1
ATOM 1620 O O . TRP A 1 207 ? 11.114 -4.920 -18.779 1.00 92.19 207 TRP A O 1
ATOM 1630 N N . ASN A 1 208 ? 9.020 -5.041 -19.558 1.00 89.56 208 ASN A N 1
ATOM 1631 C CA . ASN A 1 208 ? 9.344 -5.999 -20.602 1.00 89.56 208 ASN A CA 1
ATOM 1632 C C . ASN A 1 208 ? 10.041 -5.319 -21.785 1.00 89.56 208 ASN A C 1
ATOM 1634 O O . ASN A 1 208 ? 9.405 -4.732 -22.659 1.00 89.56 208 ASN A O 1
ATOM 1638 N N . ALA A 1 209 ? 11.364 -5.464 -21.860 1.00 86.25 209 ALA A N 1
ATOM 1639 C CA . ALA A 1 209 ? 12.188 -4.877 -22.918 1.00 86.25 209 ALA A CA 1
ATOM 1640 C C . ALA A 1 209 ? 11.791 -5.291 -24.352 1.00 86.25 209 ALA A C 1
ATOM 1642 O O . ALA A 1 209 ? 12.155 -4.600 -25.298 1.00 86.25 209 ALA A O 1
ATOM 1643 N N . ARG A 1 210 ? 11.058 -6.401 -24.527 1.00 82.31 210 ARG A N 1
ATOM 1644 C CA . ARG A 1 210 ? 10.600 -6.900 -25.838 1.00 82.31 210 ARG A CA 1
ATOM 1645 C C . ARG A 1 210 ? 9.189 -6.434 -26.215 1.00 82.31 210 ARG A C 1
ATOM 1647 O O . ARG A 1 210 ? 8.724 -6.740 -27.311 1.00 82.31 210 ARG A O 1
ATOM 1654 N N . GLY A 1 211 ? 8.495 -5.746 -25.311 1.00 81.81 211 GLY A N 1
ATOM 1655 C CA . GLY A 1 211 ? 7.141 -5.249 -25.531 1.00 81.81 211 GLY A CA 1
ATOM 1656 C C . GLY A 1 211 ? 7.093 -3.981 -26.387 1.00 81.81 211 GLY A C 1
ATOM 1657 O O . GLY A 1 211 ? 8.108 -3.356 -26.681 1.00 81.81 211 GLY A O 1
ATOM 1658 N N . LYS A 1 212 ? 5.878 -3.568 -26.759 1.00 83.31 212 LYS A N 1
ATOM 1659 C CA . LYS A 1 212 ? 5.637 -2.215 -27.294 1.00 83.31 212 LYS A CA 1
ATOM 1660 C C . LYS A 1 212 ? 5.633 -1.202 -26.143 1.00 83.31 212 LYS A C 1
ATOM 1662 O O . LYS A 1 212 ? 5.259 -1.605 -25.041 1.00 83.31 212 LYS A O 1
ATOM 1667 N N . PRO A 1 213 ? 5.945 0.086 -26.375 1.00 84.50 213 PRO A N 1
ATOM 1668 C CA . PRO A 1 213 ? 5.854 1.104 -25.334 1.00 84.50 213 PRO A CA 1
ATOM 1669 C C . PRO A 1 213 ? 4.475 1.113 -24.674 1.00 84.50 213 PRO A C 1
ATOM 1671 O O . PRO A 1 213 ? 3.442 1.044 -25.352 1.00 84.50 213 PRO A O 1
ATOM 1674 N N . ALA A 1 214 ? 4.460 1.152 -23.343 1.00 84.12 214 ALA A N 1
ATOM 1675 C CA . ALA A 1 214 ? 3.230 1.333 -22.591 1.00 84.12 214 ALA A CA 1
ATOM 1676 C C . ALA A 1 214 ? 2.628 2.721 -22.867 1.00 84.12 214 ALA A C 1
ATOM 1678 O O . ALA A 1 214 ? 3.337 3.676 -23.174 1.00 84.12 214 ALA A O 1
ATOM 1679 N N . THR A 1 215 ? 1.309 2.823 -22.753 1.00 85.06 215 THR A N 1
ATOM 1680 C CA . THR A 1 215 ? 0.562 4.078 -22.912 1.00 85.06 215 THR A CA 1
ATOM 1681 C C . THR A 1 215 ? -0.549 4.102 -21.875 1.00 85.06 215 THR A C 1
ATOM 1683 O O . THR A 1 215 ? -1.224 3.079 -21.709 1.00 85.06 215 THR A O 1
ATOM 1686 N N . ALA A 1 216 ? -0.814 5.244 -21.247 1.00 81.25 216 ALA A N 1
ATOM 1687 C CA . ALA A 1 216 ? -1.843 5.372 -20.211 1.00 81.25 216 ALA A CA 1
ATOM 1688 C C . ALA A 1 216 ? -3.257 5.007 -20.706 1.00 81.25 216 ALA A C 1
ATOM 1690 O O . ALA A 1 216 ? -4.098 4.550 -19.932 1.00 81.25 216 ALA A O 1
ATOM 1691 N N . SER A 1 217 ? -3.506 5.118 -22.017 1.00 81.50 217 SER A N 1
ATOM 1692 C CA . SER A 1 217 ? -4.763 4.693 -22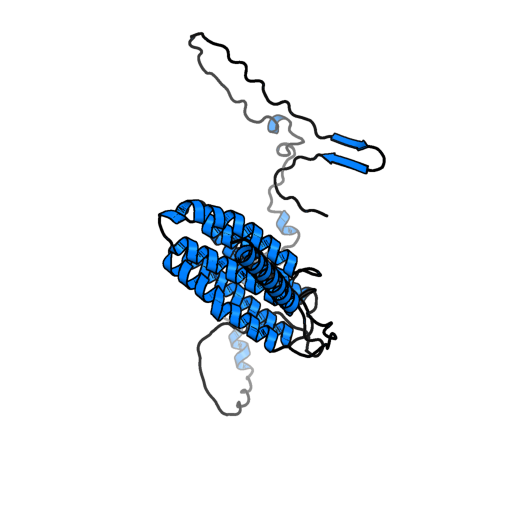.653 1.00 81.50 217 SER A CA 1
ATOM 1693 C C . SER A 1 217 ? -5.103 3.205 -22.435 1.00 81.50 217 SER A C 1
ATOM 1695 O O . SER A 1 217 ? -6.263 2.812 -22.543 1.00 81.50 217 SER A O 1
ATOM 1697 N N . LYS A 1 218 ? -4.114 2.355 -22.119 1.00 77.25 218 LYS A N 1
ATOM 1698 C CA . LYS A 1 218 ? -4.343 0.927 -21.843 1.00 77.25 218 LYS A CA 1
ATOM 1699 C C . LYS A 1 218 ? -4.943 0.668 -20.457 1.00 77.25 218 LYS A C 1
ATOM 1701 O O . LYS A 1 218 ? -5.683 -0.296 -20.323 1.00 77.25 218 LYS A O 1
ATOM 1706 N N . LEU A 1 219 ? -4.683 1.539 -19.480 1.00 77.19 219 LEU A N 1
ATOM 1707 C CA . LEU A 1 219 ? -5.237 1.442 -18.119 1.00 77.19 219 LEU A CA 1
ATOM 1708 C C . LEU A 1 219 ? -6.647 2.035 -18.019 1.00 77.19 219 LEU A C 1
ATOM 1710 O O . LEU A 1 219 ? -7.409 1.709 -17.129 1.00 77.19 219 LEU A O 1
ATOM 1714 N N . SER A 1 220 ? -7.040 2.886 -18.967 1.00 61.62 220 SER A N 1
ATOM 1715 C CA . SER A 1 220 ? -8.368 3.523 -18.984 1.00 61.62 220 SER A CA 1
ATOM 1716 C C . SER A 1 220 ? -9.467 2.651 -19.611 1.00 61.62 220 SER A C 1
ATOM 1718 O O . SER A 1 220 ? -10.617 3.075 -19.681 1.00 61.62 220 SER A O 1
ATOM 1720 N N . LYS A 1 221 ? -9.140 1.436 -20.079 1.00 51.41 221 LYS A N 1
ATOM 1721 C CA . LYS A 1 221 ? -10.094 0.508 -20.716 1.00 51.41 221 LYS A CA 1
ATOM 1722 C C . LYS A 1 221 ? -10.747 -0.489 -19.751 1.00 51.41 221 LYS A C 1
ATOM 1724 O O . LYS A 1 221 ? -11.679 -1.171 -20.167 1.00 51.41 221 LYS A O 1
ATOM 1729 N N . SER A 1 222 ? -10.328 -0.560 -18.488 1.00 39.75 222 SER A N 1
ATOM 1730 C CA . SER A 1 222 ? -10.928 -1.422 -17.456 1.00 39.75 222 SER A CA 1
ATOM 1731 C C . SER A 1 222 ? -11.996 -0.685 -16.633 1.00 39.75 222 SER A C 1
ATOM 1733 O O . SER A 1 222 ? -12.005 -0.690 -15.409 1.00 39.75 222 SER A O 1
ATOM 1735 N N . SER A 1 223 ? -12.954 -0.040 -17.301 1.00 31.72 223 SER A N 1
ATOM 1736 C CA . SER A 1 223 ? -14.215 0.341 -16.647 1.00 31.72 223 SER A CA 1
ATOM 1737 C C . SER A 1 223 ? -15.232 -0.782 -16.878 1.00 31.72 223 SER A C 1
ATOM 1739 O O . SER A 1 223 ? -15.472 -1.116 -18.043 1.00 31.72 223 SER A O 1
ATOM 1741 N N . PRO A 1 224 ? -15.870 -1.373 -15.849 1.00 40.28 224 PRO A N 1
ATOM 1742 C CA . PRO A 1 224 ? -16.905 -2.371 -16.059 1.00 40.28 224 PRO A CA 1
ATOM 1743 C C . PRO A 1 224 ? -18.174 -1.648 -16.513 1.00 40.28 224 PRO A C 1
ATOM 1745 O O . PRO A 1 224 ? -19.022 -1.269 -15.710 1.00 40.28 224 PRO A O 1
ATOM 1748 N N . THR A 1 225 ? -18.313 -1.452 -17.822 1.00 32.56 225 THR A N 1
ATOM 1749 C CA . THR A 1 225 ? -19.623 -1.171 -18.408 1.00 32.56 225 THR A CA 1
ATOM 1750 C C . THR A 1 225 ? -20.165 -2.500 -18.900 1.00 32.56 225 THR A C 1
ATOM 1752 O O . THR A 1 225 ? -19.650 -3.104 -19.837 1.00 32.56 225 THR A O 1
ATOM 1755 N N . ARG A 1 226 ? -21.157 -2.980 -18.158 1.00 35.28 226 ARG A N 1
ATOM 1756 C CA . ARG A 1 226 ? -21.941 -4.188 -18.390 1.00 35.28 226 ARG A CA 1
ATOM 1757 C C . ARG A 1 226 ? -22.422 -4.249 -19.850 1.00 35.28 226 ARG A C 1
ATOM 1759 O O . ARG A 1 226 ? -23.130 -3.357 -20.296 1.00 35.28 226 ARG A O 1
ATOM 1766 N N . GLU A 1 227 ? -21.984 -5.300 -20.537 1.00 40.50 227 GLU A N 1
ATOM 1767 C CA . GLU A 1 227 ? -22.662 -6.099 -21.570 1.00 40.50 227 GLU A CA 1
ATOM 1768 C C . GLU A 1 227 ? -23.647 -5.413 -22.537 1.00 40.50 227 GLU A C 1
ATOM 1770 O O . GLU A 1 227 ? -24.731 -5.013 -22.133 1.00 40.50 227 GLU A O 1
ATOM 1775 N N . VAL A 1 228 ? -23.378 -5.527 -23.847 1.00 33.28 228 VAL A N 1
ATOM 1776 C CA . VAL A 1 228 ? -24.259 -6.315 -24.733 1.00 33.28 228 VAL A CA 1
ATOM 1777 C C . VAL A 1 228 ? -23.403 -7.136 -25.699 1.00 33.28 228 VAL A C 1
ATOM 1779 O O . VAL A 1 228 ? -22.604 -6.622 -26.476 1.00 33.28 228 VAL A O 1
ATOM 1782 N N . ASN A 1 229 ? -23.612 -8.443 -25.614 1.00 43.16 229 ASN A N 1
ATOM 1783 C CA . ASN A 1 229 ? -23.177 -9.486 -26.525 1.00 43.16 229 ASN A CA 1
ATOM 1784 C C . ASN A 1 229 ? -23.934 -9.388 -27.868 1.00 43.16 229 ASN A C 1
ATOM 1786 O O . ASN A 1 229 ? -25.165 -9.347 -27.862 1.00 43.16 229 ASN A O 1
ATOM 1790 N N . SER A 1 230 ? -23.241 -9.416 -29.011 1.00 31.62 230 SER A N 1
ATOM 1791 C CA . SER A 1 230 ? -23.776 -10.008 -30.250 1.00 31.62 230 SER A CA 1
ATOM 1792 C C . SER A 1 230 ? -22.691 -10.237 -31.298 1.00 31.62 230 SER A C 1
ATOM 1794 O O . SER A 1 230 ? -22.038 -9.314 -31.779 1.00 31.62 230 SER A O 1
ATOM 1796 N N . ASN A 1 231 ? -22.554 -11.508 -31.660 1.00 35.09 231 ASN A N 1
ATOM 1797 C CA . ASN A 1 231 ? -21.812 -12.002 -32.807 1.00 35.09 231 ASN A CA 1
ATOM 1798 C C . ASN A 1 231 ? -22.575 -11.738 -34.125 1.00 35.09 231 ASN A C 1
ATOM 1800 O O . ASN A 1 231 ? -23.801 -11.783 -34.150 1.00 35.09 231 ASN A O 1
ATOM 1804 N N . CYS A 1 232 ? -21.808 -11.661 -35.219 1.00 29.20 232 CYS A N 1
ATOM 1805 C CA . CYS A 1 232 ? -22.172 -11.889 -36.630 1.00 29.20 232 CYS A CA 1
ATOM 1806 C C . CYS A 1 232 ? -22.883 -10.789 -37.459 1.00 29.20 232 CYS A C 1
ATOM 1808 O O . CYS A 1 232 ? -24.045 -10.472 -37.252 1.00 29.20 232 CYS A O 1
ATOM 1810 N N . SER A 1 233 ? -22.173 -10.406 -38.535 1.00 35.03 233 SER A N 1
ATOM 1811 C CA . SER A 1 233 ? -22.645 -10.188 -39.917 1.00 35.03 233 SER A CA 1
ATOM 1812 C C . SER A 1 233 ? -23.618 -9.041 -40.226 1.00 35.03 233 SER A C 1
ATOM 1814 O O . SER A 1 233 ? -24.759 -9.045 -39.791 1.00 35.03 233 SER A O 1
ATOM 1816 N N . VAL A 1 234 ? -23.204 -8.142 -41.130 1.00 32.53 234 VAL A N 1
ATOM 1817 C CA . VAL A 1 234 ? -23.821 -7.859 -42.452 1.00 32.53 234 VAL A CA 1
ATOM 1818 C C . VAL A 1 234 ? -23.289 -6.511 -42.974 1.00 32.53 234 VAL A C 1
ATOM 1820 O O . VAL A 1 234 ? -23.118 -5.549 -42.231 1.00 32.53 234 VAL A O 1
ATOM 1823 N N . ALA A 1 235 ? -22.976 -6.484 -44.270 1.00 37.31 235 ALA A N 1
ATOM 1824 C CA . ALA A 1 235 ? -22.465 -5.345 -45.021 1.00 37.31 235 ALA A CA 1
ATOM 1825 C C . ALA A 1 235 ? -23.353 -4.088 -44.914 1.00 37.31 235 ALA A C 1
ATOM 1827 O O . ALA A 1 235 ? -24.577 -4.165 -45.006 1.00 37.31 235 ALA A O 1
ATOM 1828 N N . LEU A 1 236 ? -22.715 -2.923 -44.778 1.00 36.91 236 LEU A N 1
ATOM 1829 C CA . LEU A 1 236 ? -23.366 -1.612 -44.846 1.00 36.91 236 LEU A CA 1
ATOM 1830 C C . LEU A 1 236 ? -23.793 -1.299 -46.297 1.00 36.91 236 LEU A C 1
ATOM 1832 O O . LEU A 1 236 ? -22.973 -1.468 -47.204 1.00 36.91 236 LEU A O 1
ATOM 1836 N N . PRO A 1 237 ? -25.028 -0.819 -46.546 1.00 40.72 237 PRO A N 1
ATOM 1837 C CA . PRO A 1 237 ? -25.433 -0.324 -47.858 1.00 40.72 237 PRO A CA 1
ATOM 1838 C C . PRO A 1 237 ? -24.838 1.077 -48.119 1.00 40.72 237 PRO A C 1
ATOM 1840 O O . PRO A 1 237 ? -24.549 1.811 -47.168 1.00 40.72 237 PRO A O 1
ATOM 1843 N N . PRO A 1 238 ? -24.639 1.470 -49.392 1.00 43.84 238 PRO A N 1
ATOM 1844 C CA . PRO A 1 238 ? -24.041 2.756 -49.740 1.00 43.84 238 PRO A CA 1
ATOM 1845 C C . PRO A 1 238 ? -24.982 3.932 -49.405 1.00 43.84 238 PRO A C 1
ATOM 1847 O O . PRO A 1 238 ? -26.205 3.778 -49.468 1.00 43.84 238 PRO A O 1
ATOM 1850 N N . PRO A 1 239 ? -24.436 5.114 -49.060 1.00 47.72 239 PRO A N 1
ATOM 1851 C CA . PRO A 1 239 ? -25.229 6.283 -48.691 1.00 47.72 239 PRO A CA 1
ATOM 1852 C C . PRO A 1 239 ? -26.006 6.857 -49.896 1.00 47.72 239 PRO A C 1
ATOM 1854 O O . PRO A 1 239 ? -25.469 6.898 -51.007 1.00 47.72 239 PRO A O 1
ATOM 1857 N N . PRO A 1 240 ? -27.252 7.332 -49.702 1.00 55.16 240 PRO A N 1
ATOM 1858 C CA . PRO A 1 240 ? -28.047 7.960 -50.755 1.00 55.16 240 PRO A CA 1
ATOM 1859 C C . PRO A 1 240 ? -27.474 9.328 -51.160 1.00 55.16 240 PRO A C 1
ATOM 1861 O O . PRO A 1 240 ? -27.044 10.118 -50.319 1.00 55.16 240 PRO A O 1
ATOM 1864 N N . ALA A 1 241 ? -27.489 9.618 -52.464 1.00 52.56 241 ALA A N 1
ATOM 1865 C CA . ALA A 1 241 ? -27.024 10.883 -53.024 1.00 52.56 241 ALA A CA 1
ATOM 1866 C C . ALA A 1 241 ? -27.925 12.057 -52.590 1.00 52.56 241 ALA A C 1
ATOM 1868 O O . ALA A 1 241 ? -29.135 12.051 -52.819 1.00 52.56 241 ALA A O 1
ATOM 1869 N N . LEU A 1 242 ? -27.322 13.078 -51.978 1.00 51.66 242 LEU A N 1
ATOM 1870 C 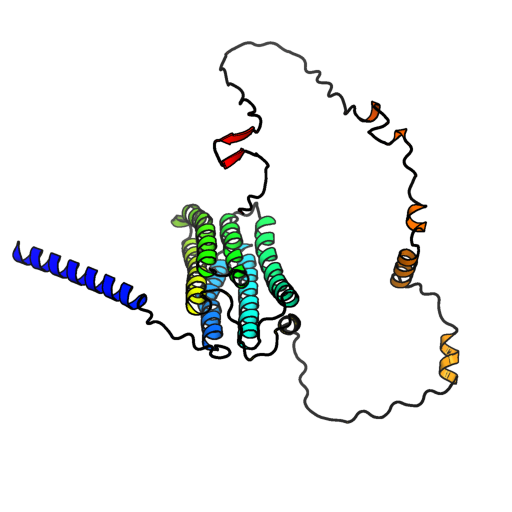CA . LEU A 1 242 ? -27.987 14.309 -51.551 1.00 51.66 242 LEU A CA 1
ATOM 1871 C C . LEU A 1 242 ? -28.259 15.216 -52.761 1.00 51.66 242 LEU A C 1
ATOM 1873 O O . LEU A 1 242 ? -27.333 15.699 -53.409 1.00 51.66 242 LEU A O 1
ATOM 1877 N N . THR A 1 243 ? -29.533 15.476 -53.058 1.00 57.56 243 THR A N 1
ATOM 1878 C CA . THR A 1 243 ? -29.941 16.434 -54.098 1.00 57.56 243 THR A CA 1
ATOM 1879 C C . THR A 1 243 ? -29.873 17.892 -53.603 1.00 57.56 243 THR A C 1
ATOM 1881 O O . THR A 1 243 ? -30.101 18.129 -52.411 1.00 57.56 243 THR A O 1
ATOM 1884 N N . PRO A 1 244 ? -29.681 18.891 -54.494 1.00 55.16 244 PRO A N 1
ATOM 1885 C CA . PRO A 1 244 ? -29.504 20.315 -54.149 1.00 55.16 244 PRO A CA 1
ATOM 1886 C C . PRO A 1 244 ? -30.638 20.966 -53.333 1.00 55.16 244 PRO A C 1
ATOM 1888 O O . PRO A 1 244 ? -30.443 22.027 -52.747 1.00 55.16 244 PRO A O 1
ATOM 1891 N N . ALA A 1 245 ? -31.809 20.329 -53.246 1.00 50.97 245 ALA A N 1
ATOM 1892 C CA . ALA A 1 245 ? -32.952 20.812 -52.473 1.00 50.97 245 ALA A CA 1
ATOM 1893 C C . ALA A 1 245 ? -32.759 20.735 -50.940 1.00 50.97 245 ALA A C 1
ATOM 1895 O O . ALA A 1 245 ? -33.462 21.428 -50.211 1.00 50.97 245 ALA A O 1
ATOM 1896 N N . HIS A 1 246 ? -31.796 19.951 -50.433 1.00 48.38 246 HIS A N 1
ATOM 1897 C CA . HIS A 1 246 ? -31.526 19.859 -48.986 1.00 48.38 246 HIS A CA 1
ATOM 1898 C C . HIS A 1 246 ? -30.652 21.010 -48.450 1.00 48.38 246 HIS A C 1
ATOM 1900 O O . HIS A 1 246 ? -30.685 21.310 -47.259 1.00 48.38 246 HIS A O 1
ATOM 1906 N N . LEU A 1 247 ? -29.906 21.701 -49.323 1.00 49.53 247 LEU A N 1
ATOM 1907 C CA . LEU A 1 247 ? -29.056 22.839 -48.944 1.00 49.53 247 LEU A CA 1
ATOM 1908 C C . LEU A 1 247 ? -29.854 24.138 -48.738 1.00 49.53 247 LEU A C 1
ATOM 1910 O O . LEU A 1 247 ? -29.404 25.025 -48.017 1.00 49.53 247 LEU A O 1
ATOM 1914 N N . ALA A 1 248 ? -31.059 24.241 -49.307 1.00 49.66 248 ALA A N 1
ATOM 1915 C CA . ALA A 1 248 ? -31.919 25.417 -49.158 1.00 49.66 248 ALA A CA 1
ATOM 1916 C C . ALA A 1 248 ? -32.715 25.436 -47.835 1.00 49.66 248 ALA A C 1
ATOM 1918 O O . ALA A 1 248 ? -33.181 26.493 -47.416 1.00 49.66 248 ALA A O 1
ATOM 1919 N N . ALA A 1 249 ? -32.830 24.299 -47.137 1.00 43.59 249 ALA A N 1
ATOM 1920 C CA . ALA A 1 249 ? -33.568 24.190 -45.874 1.00 43.59 249 ALA A CA 1
ATOM 1921 C C . ALA A 1 249 ? -32.741 24.560 -44.622 1.00 43.59 249 ALA A C 1
ATOM 1923 O O . ALA A 1 249 ? -33.302 24.696 -43.539 1.00 43.59 249 ALA A O 1
ATOM 1924 N N . ILE A 1 250 ? -31.425 24.779 -44.754 1.00 50.72 250 ILE A N 1
ATOM 1925 C CA . ILE A 1 250 ? -30.541 25.185 -43.640 1.00 50.72 250 ILE A CA 1
ATOM 1926 C C . ILE A 1 250 ? -30.541 26.712 -43.421 1.00 50.72 250 ILE A C 1
ATOM 1928 O O . ILE A 1 250 ? -30.030 27.200 -42.417 1.00 50.72 250 ILE A O 1
ATOM 1932 N N . SER A 1 251 ? -31.147 27.498 -44.317 1.00 47.56 251 SER A N 1
ATOM 1933 C CA . SER A 1 251 ? -31.059 28.964 -44.243 1.00 47.56 251 SER A CA 1
ATOM 1934 C C . SER A 1 251 ? -32.148 29.643 -43.398 1.00 47.56 251 SER A C 1
ATOM 1936 O O . SER A 1 251 ? -32.088 30.852 -43.200 1.00 47.56 251 SER A O 1
ATOM 1938 N N . LEU A 1 252 ? -33.125 28.914 -42.845 1.00 49.56 252 LEU A N 1
ATOM 1939 C CA . LEU A 1 252 ? -34.231 29.530 -42.095 1.00 49.56 252 LEU A CA 1
ATOM 1940 C C . LEU A 1 252 ? -34.647 28.718 -40.862 1.00 49.56 252 LEU A C 1
ATOM 1942 O O . LEU A 1 252 ? -35.742 28.173 -40.811 1.00 49.56 252 LEU A O 1
ATOM 1946 N N . GLN A 1 253 ? -33.775 28.671 -39.855 1.00 40.78 253 GLN A N 1
ATOM 1947 C CA . GLN A 1 253 ? -34.097 28.447 -38.435 1.00 40.78 253 GLN A CA 1
ATOM 1948 C C . GLN A 1 253 ? -32.792 28.685 -37.667 1.00 40.78 253 GLN A C 1
ATOM 1950 O O . GLN A 1 253 ? -31.797 28.012 -37.875 1.00 40.78 253 GLN A O 1
ATOM 1955 N N . GLY A 1 254 ? -32.660 29.740 -36.880 1.00 40.34 254 GLY A N 1
ATOM 1956 C CA . GLY A 1 254 ? -33.261 29.786 -35.559 1.00 40.34 254 GLY A CA 1
ATOM 1957 C C . GLY A 1 254 ? -32.141 30.154 -34.591 1.00 40.34 254 GLY A C 1
ATOM 1958 O O . GLY A 1 254 ? -31.226 29.382 -34.331 1.00 40.34 254 GLY A O 1
ATOM 1959 N N . LYS A 1 255 ? -32.193 31.402 -34.149 1.00 46.75 255 LYS A N 1
ATOM 1960 C CA . LYS A 1 255 ? -31.284 32.119 -33.260 1.00 46.75 255 LYS A CA 1
ATOM 1961 C C . LYS A 1 255 ? -31.093 31.373 -31.926 1.00 46.75 255 LYS A C 1
ATOM 1963 O O . LYS A 1 255 ? -31.737 31.718 -30.948 1.00 46.75 255 LYS A O 1
ATOM 1968 N N . ASN A 1 256 ? -30.203 30.383 -31.880 1.00 42.88 256 ASN A N 1
ATOM 1969 C CA . ASN A 1 256 ? -29.769 29.727 -30.645 1.00 42.88 256 ASN A CA 1
ATOM 1970 C C . ASN A 1 256 ? -28.266 29.946 -30.460 1.00 42.88 256 ASN A C 1
ATOM 1972 O O . ASN A 1 256 ? -27.437 29.171 -30.932 1.00 42.88 256 ASN A O 1
ATOM 1976 N N . GLN A 1 257 ? -27.922 31.036 -29.770 1.00 51.72 257 GLN A N 1
ATOM 1977 C CA . GLN A 1 257 ? -26.587 31.225 -29.213 1.00 51.72 257 GLN A CA 1
ATOM 1978 C C . GLN A 1 257 ? -26.368 30.136 -28.163 1.00 51.72 257 GLN A C 1
ATOM 1980 O O . GLN A 1 257 ? -26.946 30.171 -27.079 1.00 51.72 257 GLN A O 1
ATOM 1985 N N . SER A 1 258 ? -25.562 29.134 -28.497 1.00 58.75 258 SER A N 1
ATOM 1986 C CA . SER A 1 258 ? -25.095 28.167 -27.512 1.00 58.75 258 SER A CA 1
ATOM 1987 C C . SER A 1 258 ? -24.130 28.872 -26.545 1.00 58.75 258 SER A C 1
ATOM 1989 O O . SER A 1 258 ? -23.352 29.723 -26.991 1.00 58.75 258 SER A O 1
ATOM 1991 N N . PRO A 1 259 ? -24.104 28.515 -25.247 1.00 60.44 259 PRO A N 1
ATOM 1992 C CA . PRO A 1 259 ? -23.155 29.086 -24.282 1.00 60.44 259 PRO A CA 1
ATOM 1993 C C . PRO A 1 259 ? -21.693 28.883 -24.715 1.00 60.44 259 PRO A C 1
ATOM 1995 O O . PRO A 1 259 ? -20.822 29.665 -24.351 1.00 60.44 259 PRO A O 1
ATOM 1998 N N . GLN A 1 260 ? -21.429 27.879 -25.558 1.00 62.50 260 GLN A N 1
ATOM 1999 C CA . GLN A 1 260 ? -20.114 27.639 -26.148 1.00 62.50 260 GLN A CA 1
ATOM 2000 C C . GLN A 1 260 ? -19.724 28.702 -27.186 1.00 62.50 260 GLN A C 1
ATOM 2002 O O . GLN A 1 260 ? -1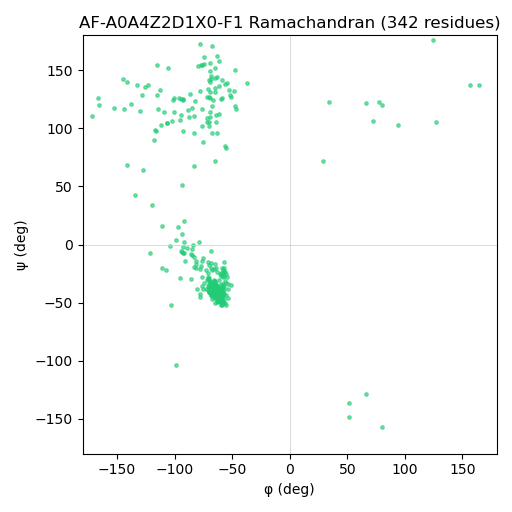8.590 29.169 -27.166 1.00 62.50 260 GLN A O 1
ATOM 2007 N N . SER A 1 261 ? -20.647 29.152 -28.047 1.00 69.19 261 SER A N 1
ATOM 2008 C CA . SER A 1 261 ? -20.367 30.230 -29.015 1.00 69.19 261 SER A CA 1
ATOM 2009 C C . SER A 1 261 ? -20.101 31.583 -28.344 1.00 69.19 261 SER A C 1
ATOM 2011 O O . SER A 1 261 ? -19.234 32.331 -28.794 1.00 69.19 261 SER A O 1
ATOM 2013 N N . ALA A 1 262 ? -20.778 31.862 -27.224 1.00 69.69 262 ALA A N 1
ATOM 2014 C CA . ALA A 1 262 ? -20.516 33.044 -26.407 1.00 69.69 262 ALA A CA 1
ATOM 2015 C C . ALA A 1 262 ? -19.110 32.981 -25.787 1.00 69.69 262 ALA A C 1
ATOM 2017 O O . ALA A 1 262 ? -18.358 33.951 -25.873 1.00 69.69 262 ALA A O 1
ATOM 2018 N N . LEU A 1 263 ? -18.712 31.810 -25.275 1.00 71.81 263 LEU A N 1
ATOM 2019 C CA . LEU A 1 263 ? -17.390 31.593 -24.685 1.00 71.81 263 LEU A CA 1
ATOM 2020 C C . LEU A 1 263 ? -16.252 31.829 -25.691 1.00 71.81 263 LEU A 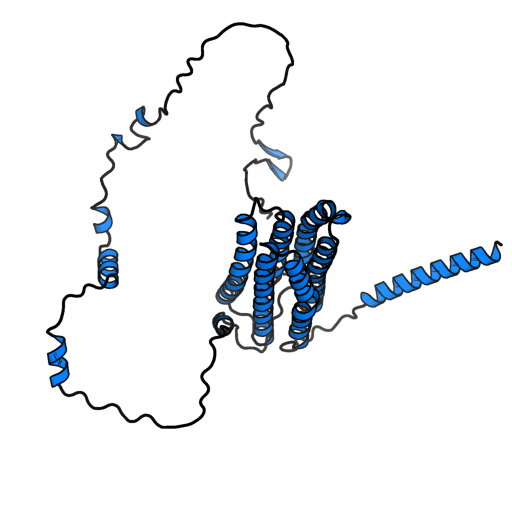C 1
ATOM 2022 O O . LEU A 1 263 ? -15.279 32.512 -25.381 1.00 71.81 263 LEU A O 1
ATOM 2026 N N . PHE A 1 264 ? -16.385 31.312 -26.917 1.00 72.19 264 PHE A N 1
ATOM 2027 C CA . PHE A 1 264 ? -15.380 31.532 -27.962 1.00 72.19 264 PHE A CA 1
ATOM 2028 C C . PHE A 1 264 ? -15.362 32.982 -28.462 1.00 72.19 264 PHE A C 1
ATOM 2030 O O . PHE A 1 264 ? -14.298 33.492 -28.811 1.00 72.19 264 PHE A O 1
ATOM 2037 N N . SER A 1 265 ? -16.502 33.681 -28.444 1.00 72.50 265 SER A N 1
ATOM 2038 C CA . SER A 1 265 ? -16.538 35.113 -28.760 1.00 72.50 265 SER A CA 1
ATOM 2039 C C . SER A 1 265 ? -15.873 35.981 -27.684 1.00 72.50 265 SER A C 1
ATOM 2041 O O . SER A 1 265 ? -15.216 36.957 -28.034 1.00 72.50 265 SER A O 1
ATOM 2043 N N . ASP A 1 266 ? -15.962 35.599 -26.404 1.00 67.88 266 ASP A N 1
ATOM 2044 C CA . ASP A 1 266 ? -15.270 36.284 -25.305 1.00 67.88 266 ASP A CA 1
ATOM 2045 C C . ASP A 1 266 ? -13.761 36.013 -25.306 1.00 67.88 266 ASP A C 1
ATOM 2047 O O . ASP A 1 266 ? -12.975 36.933 -25.086 1.00 67.88 266 ASP A O 1
ATOM 2051 N N . ILE A 1 267 ? -13.334 34.788 -25.630 1.00 67.88 267 ILE A N 1
ATOM 2052 C CA . ILE A 1 267 ? -11.908 34.449 -25.783 1.00 67.88 267 ILE A CA 1
ATOM 2053 C C . ILE A 1 267 ? -11.270 35.237 -26.938 1.00 67.88 267 ILE A C 1
ATOM 2055 O O . ILE A 1 267 ? -10.135 35.699 -26.824 1.00 67.88 267 ILE A O 1
ATOM 2059 N N . ASN A 1 268 ? -12.013 35.472 -28.022 1.00 71.12 268 ASN A N 1
ATOM 2060 C CA . ASN A 1 268 ? -11.521 36.223 -29.179 1.00 71.12 268 ASN A CA 1
ATOM 2061 C C . ASN A 1 268 ? -11.521 37.755 -28.985 1.00 71.12 268 ASN A C 1
ATOM 2063 O O . ASN A 1 268 ? -11.138 38.477 -29.904 1.00 71.12 268 ASN A O 1
ATOM 2067 N N . ARG A 1 269 ? -11.908 38.279 -27.807 1.00 67.00 269 ARG A N 1
ATOM 2068 C CA . ARG A 1 269 ? -11.867 39.728 -27.510 1.00 67.00 269 ARG A CA 1
ATOM 2069 C C . ARG A 1 269 ? -10.463 40.286 -27.241 1.00 67.00 269 ARG A C 1
ATOM 2071 O O . ARG A 1 269 ? -10.312 41.506 -27.223 1.00 67.00 269 ARG A O 1
ATOM 2078 N N . GLY A 1 270 ? -9.443 39.444 -27.061 1.00 70.25 270 GLY A N 1
ATOM 2079 C CA . GLY A 1 270 ? -8.040 39.876 -26.953 1.00 70.25 270 GLY A CA 1
ATOM 2080 C C . GLY A 1 270 ? -7.799 40.996 -25.922 1.00 70.25 270 GLY A C 1
ATOM 2081 O O . GLY A 1 270 ? -8.349 40.967 -24.820 1.00 70.25 270 GLY A O 1
ATOM 2082 N N . GLU A 1 271 ? -6.997 42.012 -26.282 1.00 62.16 271 GLU A N 1
ATOM 2083 C CA . GLU A 1 271 ? -6.636 43.156 -25.412 1.00 62.16 271 GLU A CA 1
ATOM 2084 C C . GLU A 1 271 ? -7.840 43.980 -24.912 1.00 62.16 271 GLU A C 1
ATOM 2086 O O . GLU A 1 271 ? -7.747 44.642 -23.870 1.00 62.16 271 GLU A O 1
ATOM 2091 N N . ALA A 1 272 ? -8.998 43.901 -25.582 1.00 63.34 272 ALA A N 1
ATOM 2092 C CA . ALA A 1 272 ? -10.198 44.642 -25.195 1.00 63.34 272 ALA A CA 1
ATOM 2093 C C . ALA A 1 272 ? -10.819 44.153 -23.871 1.00 63.34 272 ALA A C 1
ATOM 2095 O O . ALA A 1 272 ? -11.584 44.898 -23.257 1.00 63.34 272 ALA A O 1
ATOM 2096 N N . VAL A 1 273 ? -10.458 42.964 -23.368 1.00 65.12 273 VAL A N 1
ATOM 2097 C CA . VAL A 1 273 ? -10.892 42.463 -22.043 1.00 65.12 273 VAL A CA 1
ATOM 2098 C C . VAL A 1 273 ? -10.453 43.390 -20.899 1.00 65.12 273 VAL A C 1
ATOM 2100 O O . VAL A 1 273 ? -11.134 43.486 -19.879 1.00 65.12 273 VAL A O 1
ATOM 2103 N N . THR A 1 274 ? -9.362 44.139 -21.073 1.00 60.41 274 THR A N 1
ATOM 2104 C CA . THR A 1 274 ? -8.839 45.044 -20.035 1.00 60.41 274 THR A CA 1
ATOM 2105 C C . THR A 1 274 ? -9.565 46.394 -19.965 1.00 60.41 274 THR A C 1
ATOM 2107 O O . THR A 1 274 ? -9.446 47.100 -18.965 1.00 60.41 274 THR A O 1
ATOM 2110 N N . SER A 1 275 ? -10.366 46.741 -20.980 1.00 65.31 275 SER A N 1
ATOM 2111 C CA . SER A 1 275 ? -11.053 48.040 -21.075 1.00 65.31 275 SER A CA 1
ATOM 2112 C C . SER A 1 275 ? -12.233 48.202 -20.104 1.00 65.31 275 SER A C 1
ATOM 2114 O O . SER A 1 275 ? -12.578 49.325 -19.743 1.00 65.31 275 SER A O 1
ATOM 2116 N N . ASN A 1 276 ? -12.803 47.091 -19.619 1.00 69.00 276 ASN A N 1
ATOM 2117 C CA . ASN A 1 276 ? -13.913 47.083 -18.656 1.00 69.00 276 ASN A CA 1
ATOM 2118 C C . ASN A 1 276 ? -13.461 47.026 -17.184 1.00 69.00 276 ASN A C 1
ATOM 2120 O O . ASN A 1 276 ? -14.297 46.987 -16.278 1.00 69.00 276 ASN A O 1
ATOM 2124 N N . LEU A 1 277 ? -12.151 47.027 -16.914 1.00 68.12 277 LEU A N 1
ATOM 2125 C CA . LEU A 1 277 ? -11.626 47.077 -15.552 1.00 68.12 277 LEU A CA 1
ATOM 2126 C C . LEU A 1 277 ? -11.504 48.533 -15.092 1.00 68.12 277 LEU A C 1
ATOM 2128 O O . LEU A 1 277 ? -10.918 49.375 -15.772 1.00 68.12 277 LEU A O 1
ATOM 2132 N N . ARG A 1 278 ? -12.047 48.845 -13.908 1.00 73.19 278 ARG A N 1
ATOM 2133 C CA . ARG A 1 278 ? -11.915 50.183 -13.317 1.00 73.19 278 ARG A CA 1
ATOM 2134 C C . ARG A 1 278 ? -10.438 50.515 -13.115 1.00 73.19 278 ARG A C 1
ATOM 2136 O O . ARG A 1 278 ? -9.707 49.779 -12.454 1.00 73.19 278 ARG A O 1
ATOM 2143 N N . LYS A 1 279 ? -10.015 51.647 -13.673 1.00 75.25 279 LYS A N 1
ATOM 2144 C CA . LYS A 1 279 ? -8.641 52.134 -13.567 1.00 75.25 279 LYS A CA 1
ATOM 2145 C C . LYS A 1 279 ? -8.364 52.526 -12.115 1.00 75.25 279 LYS A C 1
ATOM 2147 O O . LYS A 1 279 ? -9.036 53.394 -11.566 1.00 75.25 279 LYS A O 1
ATOM 2152 N N . VAL A 1 280 ? -7.390 51.865 -11.495 1.00 74.75 280 VAL A N 1
ATOM 2153 C CA . VAL A 1 280 ? -6.964 52.150 -10.119 1.00 74.75 280 VAL A CA 1
ATOM 2154 C C . VAL A 1 280 ? -6.223 53.488 -10.114 1.00 74.75 280 VAL A C 1
ATOM 2156 O O . VAL A 1 280 ? -5.122 53.588 -10.663 1.00 74.75 280 VAL A O 1
ATOM 2159 N N . THR A 1 281 ? -6.838 54.522 -9.537 1.00 76.00 281 THR A N 1
ATOM 2160 C CA . THR A 1 281 ? -6.217 55.842 -9.357 1.00 76.00 281 THR A CA 1
ATOM 2161 C C . THR A 1 281 ? -5.090 55.770 -8.325 1.00 76.00 281 THR A C 1
ATOM 2163 O O . THR A 1 281 ? -5.043 54.854 -7.501 1.00 76.00 281 THR A O 1
ATOM 2166 N N . ASP A 1 282 ? -4.136 56.703 -8.380 1.00 67.94 282 ASP A N 1
ATOM 2167 C CA . ASP A 1 282 ? -2.946 56.662 -7.516 1.00 67.94 282 ASP A CA 1
ATOM 2168 C C . ASP A 1 282 ? -3.288 56.713 -6.016 1.00 67.94 282 ASP A C 1
ATOM 2170 O O . ASP A 1 282 ? -2.572 56.115 -5.213 1.00 67.94 282 ASP A O 1
ATOM 2174 N N . ASP A 1 283 ? -4.437 57.286 -5.647 1.00 67.75 283 ASP A N 1
ATOM 2175 C CA . ASP A 1 283 ? -4.954 57.308 -4.273 1.00 67.75 283 ASP A CA 1
ATOM 2176 C C . ASP A 1 283 ? -5.325 55.924 -3.720 1.00 67.75 283 ASP A C 1
ATOM 2178 O O . ASP A 1 283 ? -5.377 55.747 -2.503 1.00 67.75 283 ASP A O 1
ATOM 2182 N N . MET A 1 284 ? -5.568 54.940 -4.594 1.00 68.56 284 MET A N 1
ATOM 2183 C CA . MET A 1 284 ? -5.896 53.555 -4.233 1.00 68.56 284 MET A CA 1
ATOM 2184 C C . MET A 1 284 ? -4.662 52.647 -4.177 1.00 68.56 284 MET A C 1
ATOM 2186 O O . MET A 1 284 ? -4.758 51.484 -3.778 1.00 68.56 284 MET A O 1
ATOM 2190 N N . LYS A 1 285 ? -3.486 53.145 -4.579 1.00 75.31 285 LYS A N 1
ATOM 2191 C CA . LYS A 1 285 ? -2.242 52.377 -4.518 1.00 75.31 285 LYS A CA 1
ATOM 2192 C C . LYS A 1 285 ? -1.594 52.590 -3.151 1.00 75.31 285 LYS A C 1
ATOM 2194 O O . LYS A 1 285 ? -1.116 53.677 -2.837 1.00 75.31 285 LYS A O 1
ATOM 2199 N N . THR A 1 286 ? -1.489 51.524 -2.366 1.00 68.12 286 THR A N 1
ATOM 2200 C CA . THR A 1 286 ? -0.973 51.536 -0.980 1.00 68.12 286 THR A CA 1
ATOM 2201 C C . THR A 1 286 ? 0.431 52.142 -0.819 1.00 68.12 286 THR A C 1
ATOM 2203 O O . THR A 1 286 ? 0.753 52.672 0.237 1.00 68.12 286 THR A O 1
ATOM 2206 N N . HIS A 1 287 ? 1.264 52.124 -1.865 1.00 73.06 287 HIS A N 1
ATOM 2207 C CA . HIS A 1 287 ? 2.598 52.749 -1.864 1.00 73.06 287 HIS A CA 1
ATOM 2208 C C . HIS A 1 287 ? 2.625 54.262 -2.177 1.00 73.06 287 HIS A C 1
ATOM 2210 O O . HIS A 1 287 ? 3.671 54.888 -2.028 1.00 73.06 287 HIS A O 1
ATOM 2216 N N . LYS A 1 288 ? 1.511 54.852 -2.634 1.00 73.69 288 LYS A N 1
ATOM 2217 C CA . LYS A 1 288 ? 1.400 56.279 -3.005 1.00 73.69 288 LYS A CA 1
ATOM 2218 C C . LYS A 1 288 ? 0.525 57.069 -2.034 1.00 73.69 288 LYS A C 1
ATOM 2220 O O . LYS A 1 288 ? 0.679 58.282 -1.951 1.00 73.69 288 LYS A O 1
ATOM 2225 N N . ASN A 1 289 ? -0.337 56.390 -1.274 1.00 60.44 289 ASN A N 1
ATOM 2226 C CA . ASN A 1 289 ? -1.207 57.006 -0.278 1.00 60.44 289 ASN A CA 1
ATOM 2227 C C . ASN A 1 289 ? -0.885 56.490 1.143 1.00 60.44 289 ASN A C 1
ATOM 2229 O O . ASN A 1 289 ? -1.343 55.408 1.522 1.00 60.44 289 ASN A O 1
ATOM 2233 N N . PRO A 1 290 ? -0.110 57.246 1.949 1.00 66.56 290 PRO A N 1
ATOM 2234 C CA . PRO A 1 290 ? 0.337 56.828 3.283 1.00 66.56 290 PRO A CA 1
ATOM 2235 C C . PRO A 1 290 ? -0.806 56.492 4.252 1.00 66.56 290 PRO A C 1
ATOM 2237 O O . PRO A 1 290 ? -0.638 55.641 5.121 1.00 66.56 290 PRO A O 1
ATOM 2240 N N . LYS A 1 291 ? -1.984 57.106 4.068 1.00 64.69 291 LYS A N 1
ATOM 2241 C CA . LYS A 1 291 ? -3.163 56.934 4.933 1.00 64.69 291 LYS A CA 1
ATOM 2242 C C . LYS A 1 291 ? -3.797 55.540 4.852 1.00 64.69 291 LYS A C 1
ATOM 2244 O O . LYS A 1 291 ? -4.504 55.148 5.768 1.00 64.69 291 LYS A O 1
ATOM 2249 N N . LEU A 1 292 ? -3.541 54.773 3.786 1.00 59.72 292 LEU A N 1
ATOM 2250 C CA . LEU A 1 292 ? -4.035 53.393 3.637 1.00 59.72 292 LEU A CA 1
ATOM 2251 C C . LEU A 1 292 ? -3.126 52.349 4.309 1.00 59.72 292 LEU A C 1
ATOM 2253 O O . LEU A 1 292 ? -3.445 51.161 4.301 1.00 59.72 292 LEU A O 1
ATOM 2257 N N . ARG A 1 293 ? -1.982 52.772 4.866 1.00 61.12 293 ARG A N 1
ATOM 2258 C CA . ARG A 1 293 ? -1.049 51.901 5.597 1.00 61.12 293 ARG A CA 1
ATOM 2259 C C . ARG A 1 293 ? -1.351 51.836 7.097 1.00 61.12 293 ARG A C 1
ATOM 2261 O O . ARG A 1 293 ? -0.843 50.952 7.783 1.00 61.12 293 ARG A O 1
ATOM 2268 N N . GLU A 1 294 ? -2.179 52.746 7.597 1.00 59.97 294 GLU A N 1
ATOM 2269 C CA . GLU A 1 294 ? -2.619 52.774 8.988 1.00 59.97 294 GLU A CA 1
ATOM 2270 C C . GLU A 1 294 ? -3.805 51.813 9.156 1.00 59.97 294 GLU A C 1
ATOM 2272 O O . GLU A 1 294 ? -4.952 52.130 8.851 1.00 59.97 294 GLU A O 1
ATOM 2277 N N . GLY A 1 295 ? -3.512 50.584 9.591 1.00 59.59 295 GLY A N 1
ATOM 2278 C CA . GLY A 1 295 ? -4.533 49.658 10.086 1.00 59.59 295 GLY A CA 1
ATOM 2279 C C . GLY A 1 295 ? -5.217 50.199 11.356 1.00 59.59 295 GLY A C 1
ATOM 2280 O O . GLY A 1 295 ? -4.686 51.100 12.007 1.00 59.59 295 GLY A O 1
ATOM 2281 N N . PRO A 1 296 ? -6.393 49.670 11.734 1.00 51.03 296 PRO A N 1
ATOM 2282 C CA . PRO A 1 296 ? -7.222 50.249 12.786 1.00 51.03 296 PRO A CA 1
ATOM 2283 C C . PRO A 1 296 ? -6.539 50.204 14.161 1.00 51.03 296 PRO A C 1
ATOM 2285 O O . PRO A 1 296 ? -6.060 49.160 14.607 1.00 51.03 296 PRO A O 1
ATOM 2288 N N . ILE A 1 297 ? -6.550 51.347 14.851 1.00 50.56 297 ILE A N 1
ATOM 2289 C CA . ILE A 1 297 ? -6.117 51.496 16.243 1.00 50.56 297 ILE A CA 1
ATOM 2290 C C . ILE A 1 297 ? -7.139 50.782 17.137 1.00 50.56 297 ILE A C 1
ATOM 2292 O O . ILE A 1 297 ? -8.298 51.188 17.226 1.00 50.56 297 ILE A O 1
ATOM 2296 N N . MET A 1 298 ? -6.722 49.708 17.811 1.00 39.28 298 MET A N 1
ATOM 2297 C CA . MET A 1 298 ? -7.531 49.084 18.859 1.00 39.28 298 MET A CA 1
ATOM 2298 C C . MET A 1 298 ? -7.572 50.011 20.079 1.00 39.28 298 MET A C 1
ATOM 2300 O O . MET A 1 298 ? -6.606 50.109 20.833 1.00 39.28 298 MET A O 1
ATOM 2304 N N . HIS A 1 299 ? -8.705 50.678 20.289 1.00 41.47 299 HIS A N 1
ATOM 2305 C CA . HIS A 1 299 ? -9.014 51.345 21.549 1.00 41.47 299 HIS A CA 1
ATOM 2306 C C . HIS A 1 299 ? -9.265 50.285 22.629 1.00 41.47 299 HIS A C 1
ATOM 2308 O O . HIS A 1 299 ? -10.337 49.684 22.688 1.00 41.47 299 HIS A O 1
ATOM 2314 N N . THR A 1 300 ? -8.285 50.047 23.500 1.00 35.62 300 THR A N 1
ATOM 2315 C CA . THR A 1 300 ? -8.502 49.305 24.744 1.00 35.62 300 THR A CA 1
ATOM 2316 C C . THR A 1 300 ? -8.822 50.310 25.849 1.00 35.62 300 THR A C 1
ATOM 2318 O O . THR A 1 300 ? -7.945 50.927 26.441 1.00 35.62 300 THR A O 1
ATOM 2321 N N . SER A 1 301 ? -10.109 50.504 26.133 1.00 40.12 301 SER A N 1
ATOM 2322 C CA . SER A 1 301 ? -10.524 51.098 27.403 1.00 40.12 301 SER A CA 1
ATOM 2323 C C . SER A 1 301 ? -11.006 49.958 28.290 1.00 40.12 301 SER A C 1
ATOM 2325 O O . SER A 1 301 ? -12.046 49.353 28.028 1.00 40.12 301 SER A O 1
ATOM 2327 N N . ARG A 1 302 ? -10.211 49.592 29.299 1.00 35.31 302 ARG A N 1
ATOM 2328 C CA . ARG A 1 302 ? -10.629 48.655 30.344 1.00 35.31 302 ARG A CA 1
ATOM 2329 C C . ARG A 1 302 ? -10.320 49.282 31.698 1.00 35.31 302 ARG A C 1
ATOM 2331 O O . ARG A 1 302 ? -9.164 49.531 32.027 1.00 35.31 302 ARG A O 1
ATOM 2338 N N . HIS A 1 303 ? -11.389 49.565 32.436 1.00 36.41 303 HIS A N 1
ATOM 2339 C CA . HIS A 1 303 ? -11.381 50.062 33.805 1.00 36.41 303 HIS A CA 1
ATOM 2340 C C . HIS A 1 303 ? -10.512 49.181 34.716 1.00 36.41 303 HIS A C 1
ATOM 2342 O O . HIS A 1 303 ? -10.690 47.964 34.763 1.00 36.41 303 HIS A O 1
ATOM 2348 N N . GLN A 1 304 ? -9.592 49.812 35.450 1.00 33.09 304 GLN A N 1
ATOM 2349 C CA . GLN A 1 304 ? -8.876 49.211 36.572 1.00 33.09 304 GLN A CA 1
ATOM 2350 C C . GLN A 1 304 ? -9.745 49.289 37.831 1.00 33.09 304 GLN A C 1
ATOM 2352 O O . GLN A 1 304 ? -10.115 50.378 38.266 1.00 33.09 304 GLN A O 1
ATOM 2357 N N . VAL A 1 305 ? -10.014 48.135 38.441 1.00 32.25 305 VAL A N 1
ATOM 2358 C CA . VAL A 1 305 ? -10.300 48.028 39.875 1.00 32.25 305 VAL A CA 1
ATOM 2359 C C . VAL A 1 305 ? -9.171 47.208 40.493 1.00 32.25 305 VAL A C 1
ATOM 2361 O O . VAL A 1 305 ? -8.805 46.147 39.992 1.00 32.25 305 VAL A O 1
ATOM 2364 N N . ASN A 1 306 ? -8.596 47.775 41.549 1.00 38.97 306 ASN A N 1
ATOM 2365 C CA . ASN A 1 306 ? -7.486 47.263 42.340 1.00 38.97 306 ASN A CA 1
ATOM 2366 C C . ASN A 1 306 ? -7.805 45.923 43.017 1.00 38.97 306 ASN A C 1
ATOM 2368 O O . ASN A 1 306 ? -8.815 45.826 43.705 1.00 38.97 306 ASN A O 1
ATOM 2372 N N . SER A 1 307 ? -6.859 44.980 42.985 1.00 32.38 307 SER A N 1
ATOM 2373 C CA . SER A 1 307 ? -6.446 44.254 44.196 1.00 32.38 307 SER A CA 1
ATOM 2374 C C . SER A 1 307 ? -5.147 43.481 43.969 1.00 32.38 307 SER A C 1
ATOM 2376 O O . SER A 1 307 ? -5.026 42.678 43.046 1.00 32.38 307 SER A O 1
ATOM 2378 N N . SER A 1 308 ? -4.191 43.751 44.848 1.00 33.91 308 SER A N 1
ATOM 2379 C CA . SER A 1 308 ? -2.857 43.173 44.969 1.00 33.91 308 SER A CA 1
ATOM 2380 C C . SER A 1 308 ? -2.867 41.674 45.292 1.00 33.91 308 SER A C 1
ATOM 2382 O O . SER A 1 308 ? -3.670 41.247 46.115 1.00 33.91 308 SER A O 1
ATOM 2384 N N . LEU A 1 309 ? -1.903 40.918 44.743 1.00 37.31 309 LEU A N 1
ATOM 2385 C CA . LEU A 1 309 ? -0.866 40.162 45.479 1.00 37.31 309 LEU A CA 1
ATOM 2386 C C . LEU A 1 309 ? -0.297 38.982 44.659 1.00 37.31 309 LEU A C 1
ATOM 2388 O O . LEU A 1 309 ? -1.023 38.178 44.088 1.00 37.31 309 LEU A O 1
ATOM 2392 N N . ASN A 1 310 ? 1.032 38.874 44.760 1.00 35.84 310 ASN A N 1
ATOM 2393 C CA . ASN A 1 310 ? 1.897 37.695 44.629 1.00 35.84 310 ASN A CA 1
ATOM 2394 C C . ASN A 1 310 ? 2.548 37.373 43.269 1.00 35.84 310 ASN A C 1
ATOM 2396 O O . ASN A 1 310 ? 1.979 36.790 42.352 1.00 35.84 310 ASN A O 1
ATOM 2400 N N . ASN A 1 311 ? 3.841 37.719 43.246 1.00 35.41 311 ASN A N 1
ATOM 2401 C CA . ASN A 1 311 ? 4.896 37.353 42.310 1.00 35.41 311 ASN A CA 1
ATOM 2402 C C . ASN A 1 311 ? 4.972 35.847 42.019 1.00 35.41 311 ASN A C 1
ATOM 2404 O O . ASN A 1 311 ? 5.159 35.037 42.925 1.00 35.41 311 ASN A O 1
ATOM 2408 N N . THR A 1 312 ? 5.054 35.493 40.737 1.00 34.56 312 THR A N 1
ATOM 2409 C CA . THR A 1 312 ? 5.940 34.422 40.257 1.00 34.56 312 THR A CA 1
ATOM 2410 C C . THR A 1 312 ? 6.479 34.838 38.889 1.00 34.56 312 THR A C 1
ATOM 2412 O O . THR A 1 312 ? 5.729 35.069 37.946 1.00 34.56 312 THR A O 1
ATOM 2415 N N . ILE A 1 313 ? 7.798 35.010 38.812 1.00 40.12 313 ILE A N 1
ATOM 2416 C CA . ILE A 1 313 ? 8.531 35.475 37.632 1.00 40.12 313 ILE A CA 1
ATOM 2417 C C . ILE A 1 313 ? 8.538 34.347 36.589 1.00 40.12 313 ILE A C 1
ATOM 2419 O O . ILE A 1 313 ? 9.283 33.381 36.736 1.00 40.12 313 ILE A O 1
ATOM 2423 N N . ILE A 1 314 ? 7.744 34.473 35.521 1.00 39.72 314 ILE A N 1
ATOM 2424 C CA . ILE A 1 314 ? 7.914 33.688 34.290 1.00 39.72 314 ILE A CA 1
ATOM 2425 C C . ILE A 1 314 ? 8.625 34.578 33.272 1.00 39.72 314 ILE A C 1
ATOM 2427 O O . ILE A 1 314 ? 8.112 35.606 32.834 1.00 39.72 314 ILE A O 1
ATOM 2431 N N . ARG A 1 315 ? 9.849 34.178 32.928 1.00 39.25 315 ARG A N 1
ATOM 2432 C CA . ARG A 1 315 ? 10.698 34.809 31.917 1.00 39.25 315 ARG A CA 1
ATOM 2433 C C . ARG A 1 315 ? 10.130 34.500 30.527 1.00 39.25 315 ARG A C 1
ATOM 2435 O O . ARG A 1 315 ? 9.913 33.337 30.200 1.00 39.25 315 ARG A O 1
ATOM 2442 N N . SER A 1 316 ? 9.906 35.527 29.714 1.00 40.12 316 SER A N 1
ATOM 2443 C CA . SER A 1 316 ? 9.524 35.406 28.304 1.00 40.12 316 SER A CA 1
ATOM 2444 C C . SER A 1 316 ? 10.647 34.754 27.469 1.00 40.12 316 SER A C 1
ATOM 2446 O O . SER A 1 316 ? 11.827 35.014 27.734 1.00 40.12 316 SER A O 1
ATOM 2448 N N . PRO A 1 317 ? 10.341 33.913 26.458 1.00 44.09 317 PRO A N 1
ATOM 2449 C CA . PRO A 1 317 ? 11.355 33.384 25.549 1.00 44.09 317 PRO A CA 1
ATOM 2450 C C . PRO A 1 317 ? 11.905 34.501 24.655 1.00 44.09 317 PRO A C 1
ATOM 2452 O O . PRO A 1 317 ? 11.150 35.200 23.985 1.00 44.09 317 PRO A O 1
ATOM 2455 N N . ALA A 1 318 ? 13.227 34.661 24.641 1.00 44.25 318 ALA A N 1
ATOM 2456 C CA . ALA A 1 318 ? 13.922 35.579 23.748 1.00 44.25 318 ALA A CA 1
ATOM 2457 C C . ALA A 1 318 ? 13.866 35.076 22.293 1.00 44.25 318 ALA A C 1
ATOM 2459 O O . ALA A 1 318 ? 14.278 33.948 22.010 1.00 44.25 318 ALA A O 1
ATOM 2460 N N . GLU A 1 319 ? 13.414 35.926 21.369 1.00 47.88 319 GLU A N 1
ATOM 2461 C CA . GLU A 1 319 ? 13.545 35.720 19.923 1.00 47.88 319 GLU A CA 1
ATOM 2462 C C . GLU A 1 319 ? 15.029 35.657 19.532 1.00 47.88 319 GLU A C 1
ATOM 2464 O O . GLU A 1 319 ? 15.761 36.647 19.603 1.00 47.88 319 GLU A O 1
ATOM 2469 N N . LYS A 1 320 ? 15.495 34.480 19.103 1.00 53.31 320 LYS A N 1
ATOM 2470 C CA . LYS A 1 320 ? 16.811 34.331 18.475 1.00 53.31 320 LYS A CA 1
ATOM 2471 C C . LYS A 1 320 ? 16.686 34.648 16.986 1.00 53.31 320 LYS A C 1
ATOM 2473 O O . LYS A 1 320 ? 15.992 33.946 16.257 1.00 53.31 320 LYS A O 1
ATOM 2478 N N . LYS A 1 321 ? 17.381 35.697 16.544 1.00 49.59 321 LYS A N 1
ATOM 2479 C CA . LYS A 1 321 ? 17.524 36.063 15.128 1.00 49.59 321 LYS A CA 1
ATOM 2480 C C . LYS A 1 321 ? 18.297 34.963 14.383 1.00 49.59 321 LYS A C 1
ATOM 2482 O O . LYS A 1 321 ? 19.304 34.477 14.899 1.00 49.59 321 LYS A O 1
ATOM 2487 N N . GLY A 1 322 ? 17.822 34.567 13.200 1.00 55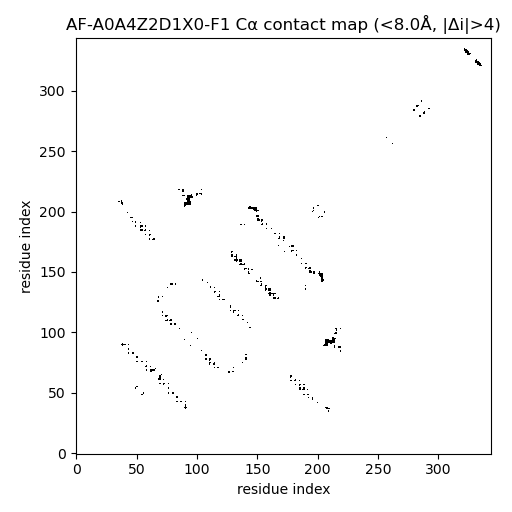.25 322 GLY A N 1
ATOM 2488 C CA . GLY A 1 322 ? 18.497 33.586 12.340 1.00 55.25 322 GLY A CA 1
ATOM 2489 C C . GLY A 1 322 ? 19.905 34.049 11.953 1.00 55.25 322 GLY A C 1
ATOM 2490 O O . GLY A 1 322 ? 20.124 35.240 11.737 1.00 55.25 322 GLY A O 1
ATOM 2491 N N . CYS A 1 323 ? 20.857 33.116 11.901 1.00 53.97 323 CYS A N 1
ATOM 2492 C CA . CYS A 1 323 ? 22.265 33.393 11.617 1.00 53.97 323 CYS A CA 1
ATOM 2493 C C . CYS A 1 323 ? 22.736 32.587 10.397 1.00 53.97 323 CYS A C 1
ATOM 2495 O O . CYS A 1 323 ? 22.418 31.402 10.268 1.00 53.97 323 CYS A O 1
ATOM 2497 N N . LEU A 1 324 ? 23.494 33.253 9.526 1.00 64.19 324 LEU A N 1
ATOM 2498 C CA . LEU A 1 324 ? 24.207 32.697 8.378 1.00 64.19 324 LEU A CA 1
ATOM 2499 C C . LEU A 1 324 ? 25.699 32.913 8.645 1.00 64.19 324 LEU A C 1
ATOM 2501 O O . LEU A 1 324 ? 26.205 34.012 8.430 1.00 64.19 324 LEU A O 1
ATOM 2505 N N . GLU A 1 325 ? 26.391 31.898 9.158 1.00 62.69 325 GLU A N 1
ATOM 2506 C CA . GLU A 1 325 ? 27.812 32.009 9.506 1.00 62.69 325 GLU A CA 1
ATOM 2507 C C . GLU A 1 325 ? 28.624 30.906 8.818 1.00 62.69 325 GLU A C 1
ATOM 2509 O O . GLU A 1 325 ? 28.231 29.734 8.779 1.00 62.69 325 GLU A O 1
ATOM 2514 N N . LEU A 1 326 ? 29.774 31.289 8.264 1.00 63.44 326 LEU A N 1
ATOM 2515 C CA . LEU A 1 326 ? 30.754 30.373 7.697 1.00 63.44 326 LEU A CA 1
ATOM 2516 C C . LEU A 1 326 ? 31.700 29.917 8.814 1.00 63.44 326 LEU A C 1
ATOM 2518 O O . LEU A 1 326 ? 32.515 30.701 9.296 1.00 63.44 326 LEU A O 1
ATOM 2522 N N . LYS A 1 327 ? 31.613 28.646 9.219 1.00 55.31 327 LYS A N 1
ATOM 2523 C CA . LYS A 1 327 ? 32.567 28.038 10.159 1.00 55.31 327 LYS A CA 1
ATOM 2524 C C . LYS A 1 327 ? 33.486 27.081 9.408 1.00 55.31 327 LYS A C 1
ATOM 2526 O O . LYS A 1 327 ? 33.095 25.973 9.044 1.00 55.31 327 LYS A O 1
ATOM 2531 N N . GLY A 1 328 ? 34.724 27.516 9.179 1.00 72.81 328 GLY A N 1
ATOM 2532 C CA . GLY A 1 328 ? 35.702 26.767 8.386 1.00 72.81 328 GLY A CA 1
ATOM 2533 C C . GLY A 1 328 ? 35.273 26.669 6.918 1.00 72.81 328 GLY A C 1
ATOM 2534 O O . GLY A 1 328 ? 34.916 27.674 6.314 1.00 72.81 328 GLY A O 1
ATOM 2535 N N . ASN A 1 329 ? 35.263 25.459 6.351 1.00 52.19 329 ASN A N 1
ATOM 2536 C CA . ASN A 1 329 ? 34.907 25.213 4.943 1.00 52.19 329 ASN A CA 1
ATOM 2537 C C . ASN A 1 329 ? 33.443 24.774 4.722 1.00 52.19 329 ASN A C 1
ATOM 2539 O O . ASN A 1 329 ? 33.117 24.254 3.655 1.00 52.19 329 ASN A O 1
ATOM 2543 N N . LYS A 1 330 ? 32.549 24.945 5.707 1.00 38.09 330 LYS A N 1
ATOM 2544 C CA . LYS A 1 330 ? 31.117 24.626 5.560 1.00 38.09 330 LYS A CA 1
ATOM 2545 C C . LYS A 1 330 ? 30.229 25.760 6.070 1.00 38.09 330 LYS A C 1
ATOM 2547 O O . LYS A 1 330 ? 30.465 26.328 7.135 1.00 38.09 330 LYS A O 1
ATOM 2552 N N . TRP A 1 331 ? 29.184 26.057 5.301 1.00 67.75 331 TRP A N 1
ATOM 2553 C CA . TRP A 1 331 ? 28.145 27.018 5.664 1.00 67.75 331 TRP A CA 1
ATOM 2554 C C . TRP A 1 331 ? 27.168 26.397 6.660 1.00 67.75 331 TRP A C 1
ATOM 2556 O O . TRP A 1 331 ? 26.674 25.293 6.432 1.00 67.75 331 TRP A O 1
ATOM 2566 N N . VAL A 1 332 ? 26.870 27.113 7.746 1.00 49.31 332 VAL A N 1
ATOM 2567 C CA . VAL A 1 332 ? 25.810 26.738 8.688 1.00 49.31 332 VAL A CA 1
ATOM 2568 C C . VAL A 1 332 ? 24.664 27.730 8.530 1.00 49.31 332 VAL A C 1
ATOM 2570 O O . VAL A 1 332 ? 24.809 28.917 8.819 1.00 49.31 332 VAL A O 1
ATOM 2573 N N . VAL A 1 333 ? 23.523 27.229 8.054 1.00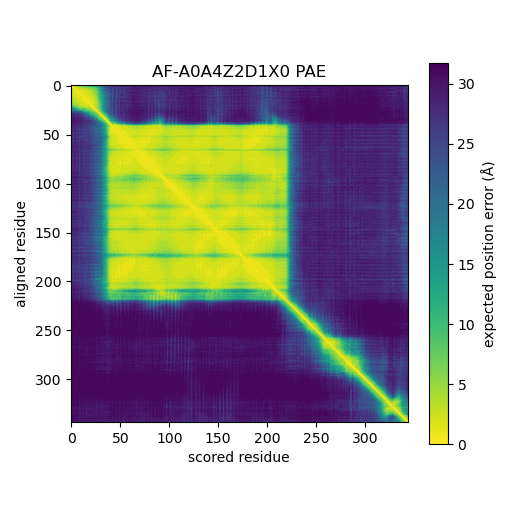 56.28 333 VAL A N 1
ATOM 2574 C CA . VAL A 1 333 ? 22.286 27.995 7.874 1.00 56.28 333 VAL A CA 1
ATOM 2575 C C . VAL A 1 333 ? 21.237 27.434 8.824 1.00 56.28 333 VAL A C 1
ATOM 2577 O O . VAL A 1 333 ? 20.844 26.279 8.691 1.00 56.28 333 VAL A O 1
ATOM 2580 N N . VAL A 1 334 ? 20.774 28.239 9.782 1.00 51.09 334 VAL A N 1
ATOM 2581 C CA . VAL A 1 334 ? 19.629 27.885 10.635 1.00 51.09 334 VAL A CA 1
ATOM 2582 C C . VAL A 1 334 ? 18.473 28.813 10.279 1.00 51.09 334 VAL A C 1
ATOM 2584 O O . VAL A 1 334 ? 18.465 29.981 10.667 1.00 51.09 334 VAL A O 1
ATOM 2587 N N . SER A 1 335 ? 17.510 28.285 9.521 1.00 44.03 335 SER A N 1
ATOM 2588 C CA . SER A 1 335 ? 16.261 28.964 9.168 1.00 44.03 335 SER A CA 1
ATOM 2589 C C . SER A 1 335 ? 15.089 28.259 9.847 1.00 44.03 335 SER A C 1
ATOM 2591 O O . SER A 1 335 ? 14.996 27.034 9.799 1.00 44.03 335 SER A O 1
ATOM 2593 N N . TYR A 1 336 ? 14.198 29.026 10.472 1.00 43.59 336 TYR A N 1
ATOM 2594 C CA . TYR A 1 336 ? 12.913 28.528 10.953 1.00 43.59 336 TYR A CA 1
ATOM 2595 C C . TYR A 1 336 ? 11.830 29.060 10.023 1.00 43.59 336 TYR A C 1
ATOM 2597 O O . TYR A 1 336 ? 11.469 30.231 10.095 1.00 43.59 336 TYR A O 1
ATOM 2605 N N . PHE A 1 337 ? 11.307 28.192 9.162 1.00 39.03 337 PHE A N 1
ATOM 2606 C CA . PHE A 1 337 ? 10.030 28.412 8.498 1.00 39.03 337 PHE A CA 1
ATOM 2607 C C . PHE A 1 337 ? 9.154 27.180 8.707 1.00 39.03 337 PHE A C 1
ATOM 2609 O O . PHE A 1 337 ? 9.587 26.044 8.525 1.00 39.03 337 PHE A O 1
ATOM 2616 N N . LEU A 1 338 ? 7.931 27.435 9.169 1.00 41.34 338 LEU A N 1
ATOM 2617 C CA . LEU A 1 338 ? 6.861 26.455 9.268 1.00 41.34 338 LEU A CA 1
ATOM 2618 C C . LEU A 1 338 ? 6.600 25.810 7.897 1.00 41.34 338 LEU A C 1
ATOM 2620 O O . LEU A 1 338 ? 6.472 26.517 6.902 1.00 41.34 338 LEU A O 1
ATOM 2624 N N . ASN A 1 339 ? 6.396 24.491 7.933 1.00 39.81 339 ASN A N 1
ATOM 2625 C CA . ASN A 1 339 ? 5.941 23.595 6.865 1.00 39.81 339 ASN A CA 1
ATOM 2626 C C . ASN A 1 339 ? 6.967 23.188 5.784 1.00 39.81 339 ASN A C 1
ATOM 2628 O O . ASN A 1 339 ? 7.482 24.006 5.034 1.00 39.81 339 ASN A O 1
ATOM 2632 N N . PHE A 1 340 ? 7.124 21.859 5.685 1.00 34.03 340 PHE A N 1
ATOM 2633 C CA . PHE A 1 340 ? 7.846 21.045 4.695 1.00 34.03 340 PHE A CA 1
ATOM 2634 C C . PHE A 1 340 ? 9.383 21.068 4.732 1.00 34.03 340 PHE A C 1
ATOM 2636 O O . PHE A 1 340 ? 10.038 21.996 4.274 1.00 34.03 340 PHE A O 1
ATOM 2643 N N . CYS A 1 341 ? 9.960 19.959 5.211 1.00 32.22 341 CYS A N 1
ATOM 2644 C CA . CYS A 1 341 ? 11.368 19.626 5.020 1.00 32.22 341 CYS A CA 1
ATOM 2645 C C . CYS A 1 341 ? 11.497 18.718 3.789 1.00 32.22 341 CYS A C 1
ATOM 2647 O O . CYS A 1 341 ? 11.043 17.574 3.808 1.00 32.22 341 CYS A O 1
ATOM 2649 N N . VAL A 1 342 ? 12.102 19.248 2.728 1.00 34.94 342 VAL A N 1
ATOM 2650 C CA . VAL A 1 342 ? 12.665 18.487 1.607 1.00 34.94 342 VAL A CA 1
ATOM 2651 C C . VAL A 1 342 ? 14.169 18.420 1.855 1.00 34.94 342 VAL A C 1
ATOM 2653 O O . VAL A 1 342 ? 14.795 19.457 2.069 1.00 34.94 342 VAL A O 1
ATOM 2656 N N . ILE A 1 343 ? 14.739 17.216 1.860 1.00 45.31 343 ILE A N 1
ATOM 2657 C CA . ILE A 1 343 ? 16.190 17.012 1.953 1.00 45.31 343 ILE A CA 1
ATOM 2658 C C . ILE A 1 343 ? 16.726 16.829 0.528 1.00 45.31 343 ILE A C 1
ATOM 2660 O O . ILE A 1 343 ? 16.214 15.985 -0.209 1.00 45.31 343 ILE A O 1
ATOM 2664 N N . LEU A 1 344 ? 17.723 17.645 0.167 1.00 36.16 344 LEU A N 1
ATOM 2665 C CA . LEU A 1 344 ? 18.609 17.471 -0.991 1.00 36.16 344 LEU A CA 1
ATOM 2666 C C . LEU A 1 344 ? 19.830 16.641 -0.595 1.00 36.16 344 LEU A C 1
ATOM 2668 O O . LEU A 1 344 ? 20.373 16.908 0.505 1.00 36.16 344 LEU A O 1
#

InterPro domains:
  IPR001837 Adenylate cyclase-associated CAP [PTHR10652] (1-333)
  IPR036222 Adenylate cyclase-associated CAP, N-terminal domain superfamily [G3DSA:1.25.40.330] (43-212)
  IPR036222 Adenylate cyclase-associated CAP, N-terminal domain superfamily [SSF101278] (43-208)
  IPR053950 CAP, N-terminal domain [PF21938] (47-205)

Radius of gyration: 33.24 Å; Cα contacts (8 Å, |Δi|>4): 274; chains: 1; bounding box: 70×92×100 Å

pLDDT: mean 75.13, std 23.15, range [29.2, 98.38]

Mean predicted aligned error: 20.48 Å

Solvent-accessible surface area (backbone atoms only — not comparable to full-atom values): 20740 Å² total; per-residue (Å²): 110,70,74,57,55,54,51,50,56,51,49,54,52,49,48,54,50,48,51,52,47,51,55,49,56,74,66,60,72,69,88,72,76,86,69,92,65,70,41,53,64,64,57,52,49,58,53,48,50,41,51,73,40,37,40,44,51,25,40,50,35,24,50,72,74,29,74,70,52,26,57,48,36,54,47,51,52,51,43,53,54,52,49,50,52,51,47,46,46,25,28,58,11,13,72,41,55,71,71,36,45,52,52,45,52,48,58,52,48,52,47,48,48,49,42,39,47,57,36,67,76,35,70,85,44,93,57,37,43,59,37,48,16,49,43,45,30,53,57,32,74,53,31,69,79,29,68,61,53,17,31,64,51,28,48,52,20,44,55,53,16,46,62,27,43,52,53,44,41,76,74,27,65,94,75,41,62,60,59,54,54,28,46,53,22,51,52,43,36,52,51,51,50,28,52,48,32,49,73,70,20,51,58,20,70,63,49,11,83,88,33,58,66,43,53,47,73,69,71,70,67,79,65,92,72,82,80,87,90,81,85,82,90,81,86,82,78,83,83,82,85,84,60,79,76,65,69,67,66,69,78,76,74,77,97,71,85,47,76,66,60,53,50,56,54,60,65,70,44,60,80,61,67,62,72,81,54,83,79,81,52,66,79,74,36,64,93,72,23,75,76,72,67,65,70,86,82,81,84,82,84,73,90,87,78,90,81,89,87,84,90,77,94,78,81,79,87,79,85,78,77,75,53,82,48,76,59,85,96,46,80,47,77,57,81,92,73,89,78,85,90,79,87,131

Organism: Schistosoma japonicum (NCBI:txid6182)

Foldseek 3Di:
DVVVVVVVVVVVVVVVVVVVVVVVVVVPDDPPPPDLDALPVVLLVLLVCLLVPLLVLLLVLLVVVDDLSNVLSVLLSVLSVLLSLVLNLQRAAAAAPPVQVVVSVVVSVVSLVVLVVSLVVCVVPPCNLSSQLSNLLSCLSVLQVDFQASLVVLVVSLVSSVVSLVVQCVVPVVPDCSSVSSNVSSSVSSVSVSVSCVVQVNGHRHGNNPHHHGGSVSSVPPDPPDDDDDDDDDDDDDDDDDDPVVVVVVPDDDDDDDVVNVVVVVVVCPPCVCVPDPDQDQCNDCVNPVVVVDDDDDDDDDDDDDDDDDDDDDDDDDDDDWDFDDDDPDIDGDDDDPDDDDDD

Nearest PDB structures (foldseek):
  6rsw-assembly1_C  TM=9.910E-01  e=9.010E-14  Mus musculus
  6rsq-assembly1_A  TM=9.789E-01  e=3.142E-13  Mus musculus
  1tjf-assembly1_A  TM=9.388E-01  e=2.593E-13  Dictyostelium discoideum
  1s0p-assembly1_B  TM=9.490E-01  e=2.253E-12  Dictyostelium discoideum
  8qah-assembly1_A  TM=4.959E-01  e=7.424E-01  synthetic construct